Protein AF-0000000085181662 (afdb_homodimer)

Structure (mmCIF, N/CA/C/O backbone):
data_AF-0000000085181662-model_v1
#
loop_
_entity.id
_entity.type
_entity.pdbx_description
1 polymer 'Uncharacterized protein'
#
loop_
_atom_site.group_PDB
_atom_site.id
_atom_site.type_symbol
_atom_site.label_atom_id
_atom_site.label_alt_id
_atom_site.label_comp_id
_atom_site.label_asym_id
_atom_site.label_entity_id
_atom_site.label_seq_id
_atom_site.pdbx_PDB_ins_code
_atom_site.Cartn_x
_atom_site.Cartn_y
_atom_site.Cartn_z
_atom_site.occupancy
_atom_site.B_iso_or_equiv
_atom_site.auth_seq_id
_atom_site.auth_comp_id
_atom_site.auth_asym_id
_atom_site.auth_atom_id
_atom_site.pdbx_PDB_model_num
ATOM 1 N N . MET A 1 1 ? -40.625 24.766 17.812 1 39.06 1 MET A N 1
ATOM 2 C CA . MET A 1 1 ? -39.406 25.312 17.234 1 39.06 1 MET A CA 1
ATOM 3 C C . MET A 1 1 ? -38.281 24.312 17.312 1 39.06 1 MET A C 1
ATOM 5 O O . MET A 1 1 ? -37.844 23.922 18.406 1 39.06 1 MET A O 1
ATOM 9 N N . SER A 1 2 ? -38.219 23.297 16.547 1 46 2 SER A N 1
ATOM 10 C CA . SER A 1 2 ? -37.344 22.141 16.547 1 46 2 SER A CA 1
ATOM 11 C C . SER A 1 2 ? -35.875 22.578 16.516 1 46 2 SER A C 1
ATOM 13 O O . SER A 1 2 ? -35.469 23.422 15.711 1 46 2 SER A O 1
ATOM 15 N N . SER A 1 3 ? -35.281 22.703 17.719 1 50.06 3 SER A N 1
ATOM 16 C CA . SER A 1 3 ? -33.844 23.047 17.844 1 50.06 3 SER A CA 1
ATOM 17 C C . SER A 1 3 ? -33.062 22.469 16.688 1 50.06 3 SER A C 1
ATOM 19 O O . SER A 1 3 ? -33.344 21.391 16.172 1 50.06 3 SER A O 1
ATOM 21 N N . PRO A 1 4 ? -32.469 23.359 15.859 1 52.19 4 PRO A N 1
ATOM 22 C CA . PRO A 1 4 ? -31.625 22.812 14.797 1 52.19 4 PRO A CA 1
ATOM 23 C C . PRO A 1 4 ? -30.844 21.578 15.25 1 52.19 4 PRO A C 1
ATOM 25 O O . PRO A 1 4 ? -30.594 21.406 16.453 1 52.19 4 PRO A O 1
ATOM 28 N N . PRO A 1 5 ? -31.062 20.422 14.633 1 46.78 5 PRO A N 1
ATOM 29 C CA . PRO A 1 5 ? -30.281 19.297 15.164 1 46.78 5 PRO A CA 1
ATOM 30 C C . PRO A 1 5 ? -28.938 19.75 15.758 1 46.78 5 PRO A C 1
ATOM 32 O O . PRO A 1 5 ? -28.375 20.75 15.312 1 46.78 5 PRO A O 1
ATOM 35 N N . SER A 1 6 ? -28.734 19.891 17.047 1 49.66 6 SER A N 1
ATOM 36 C CA . SER A 1 6 ? -27.453 20.109 17.703 1 49.66 6 SER A CA 1
ATOM 37 C C . SER A 1 6 ? -26.297 19.656 16.828 1 49.66 6 SER A C 1
ATOM 39 O O . SER A 1 6 ? -26.453 18.75 15.992 1 49.66 6 SER A O 1
ATOM 41 N N . PRO A 1 7 ? -25.391 20.484 16.391 1 45.75 7 PRO A N 1
ATOM 42 C CA . PRO A 1 7 ? -24.281 19.938 15.609 1 45.75 7 PRO A CA 1
ATOM 43 C C . PRO A 1 7 ? -24 18.469 15.938 1 45.75 7 PRO A C 1
ATOM 45 O O . PRO A 1 7 ? -23.719 18.141 17.094 1 45.75 7 PRO A O 1
ATOM 48 N N . GLU A 1 8 ? -24.891 17.531 15.75 1 48.25 8 GLU A N 1
ATOM 49 C CA . GLU A 1 8 ? -24.703 16.109 15.938 1 48.25 8 GLU A CA 1
ATOM 50 C C . GLU A 1 8 ? -23.219 15.758 16.109 1 48.25 8 GLU A C 1
ATOM 52 O O . GLU A 1 8 ? -22.375 16.25 15.359 1 48.25 8 GLU A O 1
ATOM 57 N N . MET A 1 9 ? -22.641 15.727 17.328 1 51.69 9 MET A N 1
ATOM 58 C CA . MET A 1 9 ? -21.281 15.445 17.766 1 51.69 9 MET A CA 1
ATOM 59 C C . MET A 1 9 ? -20.531 14.641 16.703 1 51.69 9 MET A C 1
ATOM 61 O O . MET A 1 9 ? -20.703 13.422 16.609 1 51.69 9 MET A O 1
ATOM 65 N N . GLN A 1 10 ? -20.516 14.953 15.523 1 59.62 10 GLN A N 1
ATOM 66 C CA . GLN A 1 10 ? -19.812 14.289 14.422 1 59.62 10 GLN A CA 1
ATOM 67 C C . GLN A 1 10 ? -18.469 13.727 14.883 1 59.62 10 GLN A C 1
ATOM 69 O O . GLN A 1 10 ? -17.625 14.469 15.398 1 59.62 10 GLN A O 1
ATOM 74 N N . GLU A 1 11 ? -18.547 12.438 15.297 1 76.88 11 GLU A N 1
ATOM 75 C CA . GLU A 1 11 ? -17.312 11.781 15.703 1 76.88 11 GLU A CA 1
ATOM 76 C C . GLU A 1 11 ? -16.172 12.125 14.758 1 76.88 11 GLU A C 1
ATOM 78 O O . GLU A 1 11 ? -16.375 12.312 13.555 1 76.88 11 GLU A O 1
ATOM 83 N N . SER A 1 12 ? -15.242 12.773 15.32 1 81.81 12 SER A N 1
ATOM 84 C CA . SER A 1 12 ? -14.055 13.156 14.57 1 81.81 12 SER A CA 1
ATOM 85 C C . SER A 1 12 ? -12.867 12.258 14.914 1 81.81 12 SER A C 1
ATOM 87 O O . SER A 1 12 ? -12.867 11.602 15.961 1 81.81 12 SER A O 1
ATOM 89 N N . VAL A 1 13 ? -12.07 12.023 13.945 1 80 13 VAL A N 1
ATOM 90 C CA . VAL A 1 13 ? -10.828 11.273 14.141 1 80 13 VAL A CA 1
ATOM 91 C C . VAL A 1 13 ? -9.633 12.18 13.883 1 80 13 VAL A C 1
ATOM 93 O O . VAL A 1 13 ? -9.672 13.039 12.992 1 80 13 VAL A O 1
ATOM 96 N N . ARG A 1 14 ? -8.664 12.031 14.727 1 79.81 14 ARG A N 1
ATOM 97 C CA . ARG A 1 14 ? -7.438 12.789 14.5 1 79.81 14 ARG A CA 1
ATOM 98 C C . ARG A 1 14 ? -6.676 12.25 13.297 1 79.81 14 ARG A C 1
ATOM 100 O O . ARG A 1 14 ? -6.578 11.039 13.109 1 79.81 14 ARG A O 1
ATOM 107 N N . ILE A 1 15 ? -6.145 13.047 12.484 1 77.44 15 ILE A N 1
ATOM 108 C CA . ILE A 1 15 ? -5.418 12.672 11.273 1 77.44 15 ILE A CA 1
ATOM 109 C C . ILE A 1 15 ? -4.211 11.812 11.648 1 77.44 15 ILE A C 1
ATOM 111 O O . ILE A 1 15 ? -3.848 10.891 10.922 1 77.44 15 ILE A O 1
ATOM 115 N N . ILE A 1 16 ? -3.629 12.102 12.734 1 77.38 16 ILE A N 1
ATOM 116 C CA . ILE A 1 16 ? -2.451 11.352 13.156 1 77.38 16 ILE A CA 1
ATOM 117 C C . ILE A 1 16 ? -2.842 9.914 13.484 1 77.38 16 ILE A C 1
ATOM 119 O O . ILE A 1 16 ? -2.072 8.984 13.227 1 77.38 16 ILE A O 1
ATOM 123 N N . ASP A 1 17 ? -3.979 9.727 14.023 1 79.75 17 ASP A N 1
ATOM 124 C CA . ASP A 1 17 ? -4.469 8.375 14.281 1 79.75 17 ASP A CA 1
ATOM 125 C C . ASP A 1 17 ? -4.707 7.613 12.977 1 79.75 17 ASP A C 1
ATOM 127 O O . ASP A 1 17 ? -4.414 6.422 12.883 1 79.75 17 ASP A O 1
ATOM 131 N N . LEU A 1 18 ? -5.211 8.266 12.062 1 80.12 18 LEU A N 1
ATOM 132 C CA . LEU A 1 18 ? -5.434 7.664 10.758 1 80.12 18 LEU A CA 1
ATOM 133 C C . LEU A 1 18 ? -4.109 7.281 10.102 1 80.12 18 LEU A C 1
ATOM 135 O O . LEU A 1 18 ? -4.004 6.223 9.484 1 80.12 18 LEU A O 1
ATOM 139 N N . ALA A 1 19 ? -3.178 8.156 10.266 1 82.25 19 ALA A N 1
ATOM 140 C CA . ALA A 1 19 ? -1.86 7.895 9.695 1 82.25 19 ALA A CA 1
ATOM 141 C C . ALA A 1 19 ? -1.247 6.633 10.297 1 82.25 19 ALA A C 1
ATOM 143 O O . ALA A 1 19 ? -0.6 5.852 9.594 1 82.25 19 ALA A O 1
ATOM 144 N N . VAL A 1 20 ? -1.46 6.426 11.562 1 82.56 20 VAL A N 1
ATOM 145 C CA . VAL A 1 20 ? -0.968 5.234 12.242 1 82.56 20 VAL A CA 1
ATOM 146 C C . VAL A 1 20 ? -1.646 3.99 11.672 1 82.56 20 VAL A C 1
ATOM 148 O O . VAL A 1 20 ? -0.981 2.994 11.375 1 82.56 20 VAL A O 1
ATOM 151 N N . HIS A 1 21 ? -2.861 4.074 11.453 1 81.88 21 HIS A N 1
ATOM 152 C CA . HIS A 1 21 ? -3.607 2.957 10.883 1 81.88 21 HIS A CA 1
ATOM 153 C C . HIS A 1 21 ? -3.164 2.672 9.453 1 81.88 21 HIS A C 1
ATOM 155 O O . HIS A 1 21 ? -3.066 1.511 9.047 1 81.88 21 HIS A O 1
ATOM 161 N N . LEU A 1 22 ? -2.959 3.705 8.758 1 85.75 22 LEU A N 1
ATOM 162 C CA . LEU A 1 22 ? -2.494 3.527 7.383 1 85.75 22 LEU A CA 1
ATOM 163 C C . LEU A 1 22 ? -1.154 2.799 7.355 1 85.75 22 LEU A C 1
ATOM 165 O O . LEU A 1 22 ? -0.959 1.882 6.555 1 85.75 22 LEU A O 1
ATOM 169 N N . ALA A 1 23 ? -0.302 3.189 8.219 1 88.25 23 ALA A N 1
ATOM 170 C CA . ALA A 1 23 ? 1.002 2.533 8.289 1 88.25 23 ALA A CA 1
ATOM 171 C C . ALA A 1 23 ? 0.855 1.061 8.656 1 88.25 23 ALA A C 1
ATOM 173 O O . ALA A 1 23 ? 1.54 0.203 8.102 1 88.25 23 ALA A O 1
ATOM 174 N N . GLU A 1 24 ? -0.006 0.776 9.555 1 89.12 24 GLU A N 1
ATOM 175 C CA . GLU A 1 24 ? -0.254 -0.603 9.961 1 89.12 24 GLU A CA 1
ATOM 176 C C . GLU A 1 24 ? -0.817 -1.429 8.812 1 89.12 24 GLU A C 1
ATOM 178 O O . GLU A 1 24 ? -0.425 -2.582 8.617 1 89.12 24 GLU A O 1
ATOM 183 N N . GLU A 1 25 ? -1.744 -0.839 8.102 1 91.56 25 GLU A N 1
ATOM 184 C CA . GLU A 1 25 ? -2.316 -1.547 6.957 1 91.5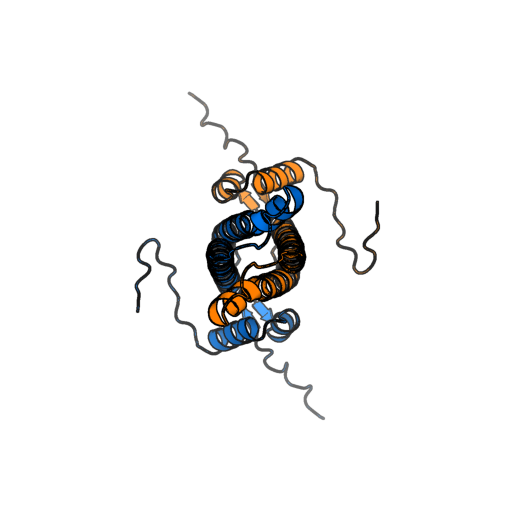6 25 GLU A CA 1
ATOM 185 C C . GLU A 1 25 ? -1.263 -1.811 5.887 1 91.56 25 GLU A C 1
ATOM 187 O O . GLU A 1 25 ? -1.204 -2.904 5.32 1 91.56 25 GLU A O 1
ATOM 192 N N . LEU A 1 26 ? -0.454 -0.868 5.645 1 93.75 26 LEU A N 1
ATOM 193 C CA . LEU A 1 26 ? 0.627 -1.046 4.68 1 93.75 26 LEU A CA 1
ATOM 194 C C . LEU A 1 26 ? 1.54 -2.195 5.094 1 93.75 26 LEU A C 1
ATOM 196 O O . LEU A 1 26 ? 1.886 -3.047 4.27 1 93.75 26 LEU A O 1
ATOM 200 N N . SER A 1 27 ? 1.895 -2.248 6.336 1 94.38 27 SER A N 1
ATOM 201 C CA . SER A 1 27 ? 2.74 -3.314 6.859 1 94.38 27 SER A CA 1
ATOM 202 C C . SER A 1 27 ? 2.057 -4.672 6.742 1 94.38 27 SER A C 1
ATOM 204 O O . SER A 1 27 ? 2.695 -5.668 6.395 1 94.38 27 SER A O 1
ATOM 206 N N . HIS A 1 28 ? 0.818 -4.688 7.055 1 93.94 28 HIS A N 1
ATOM 207 C CA . HIS A 1 28 ? 0.042 -5.914 6.934 1 93.94 28 HIS A CA 1
ATOM 208 C C . HIS A 1 28 ? 0.024 -6.414 5.492 1 93.94 28 HIS A C 1
ATOM 210 O O . HIS A 1 28 ? 0.237 -7.602 5.238 1 93.94 28 HIS A O 1
ATOM 216 N N . LEU A 1 29 ? -0.227 -5.535 4.555 1 96.25 29 LEU A N 1
ATOM 217 C CA . LEU A 1 29 ? -0.259 -5.906 3.145 1 96.25 29 LEU A CA 1
ATOM 218 C C . LEU A 1 29 ? 1.104 -6.41 2.684 1 96.25 29 LEU A C 1
ATOM 220 O O . LEU A 1 29 ? 1.188 -7.324 1.859 1 96.25 29 LEU A O 1
ATOM 224 N N . ALA A 1 30 ? 2.172 -5.812 3.189 1 96.69 30 ALA A N 1
ATOM 225 C CA . ALA A 1 30 ? 3.512 -6.301 2.875 1 96.69 30 ALA A CA 1
ATOM 226 C C . ALA A 1 30 ? 3.691 -7.746 3.332 1 96.69 30 ALA A C 1
ATOM 228 O O . ALA A 1 30 ? 4.25 -8.57 2.602 1 96.69 30 ALA A O 1
ATOM 229 N N . LEU A 1 31 ? 3.213 -8.07 4.535 1 96.62 31 LEU A N 1
ATOM 230 C CA . LEU A 1 31 ? 3.293 -9.43 5.051 1 96.62 31 LEU A CA 1
ATOM 231 C C . LEU A 1 31 ? 2.48 -10.391 4.184 1 96.62 31 LEU A C 1
ATOM 233 O O . LEU A 1 31 ? 2.922 -11.508 3.9 1 96.62 31 LEU A O 1
ATOM 237 N N . LEU A 1 32 ? 1.322 -9.914 3.754 1 96.69 32 LEU A N 1
ATOM 238 C CA . LEU A 1 32 ? 0.498 -10.734 2.875 1 96.69 32 LEU A CA 1
ATOM 239 C C . LEU A 1 32 ? 1.222 -11.023 1.562 1 96.69 32 LEU A C 1
ATOM 241 O O . LEU A 1 32 ? 1.1 -12.117 1.009 1 96.69 32 LEU A O 1
ATOM 245 N N . SER A 1 33 ? 1.878 -10.031 1.046 1 98.12 33 SER A N 1
ATOM 246 C CA . SER A 1 33 ? 2.635 -10.234 -0.185 1 98.12 33 SER A CA 1
ATOM 247 C C . SER A 1 33 ? 3.67 -11.344 -0.02 1 98.12 33 SER A C 1
ATOM 249 O O . SER A 1 33 ? 3.893 -12.133 -0.939 1 98.12 33 SER A O 1
ATOM 251 N N . GLN A 1 34 ? 4.312 -11.406 1.159 1 97.5 34 GLN A N 1
ATOM 252 C CA . GLN A 1 34 ? 5.262 -12.477 1.439 1 97.5 34 GLN A CA 1
ATOM 253 C C . GLN A 1 34 ? 4.566 -13.836 1.47 1 97.5 34 GLN A C 1
ATOM 255 O O . GLN A 1 34 ? 5.105 -14.828 0.968 1 97.5 34 GLN A O 1
ATOM 260 N N . THR A 1 35 ? 3.404 -13.867 2.033 1 97.38 35 THR A N 1
ATOM 261 C CA . THR A 1 35 ? 2.609 -15.086 2.082 1 97.38 35 THR A CA 1
ATOM 262 C C . THR A 1 35 ? 2.303 -15.594 0.675 1 97.38 35 THR A C 1
ATOM 264 O O . THR A 1 35 ? 2.422 -16.781 0.397 1 97.38 35 THR A O 1
ATOM 267 N N . VAL A 1 36 ? 1.958 -14.695 -0.226 1 97.75 36 VAL A N 1
ATOM 268 C CA . VAL A 1 36 ? 1.653 -15.055 -1.607 1 97.75 36 VAL A CA 1
ATOM 269 C C . VAL A 1 36 ? 2.91 -15.586 -2.295 1 97.75 36 VAL A C 1
ATOM 271 O O . VAL A 1 36 ? 2.861 -16.594 -3.006 1 97.75 36 VAL A O 1
ATOM 274 N N . GLN A 1 37 ? 3.994 -14.875 -2.076 1 96.62 37 GLN A N 1
ATOM 275 C CA . GLN A 1 37 ? 5.258 -15.289 -2.676 1 96.62 37 GLN A CA 1
ATOM 276 C C . GLN A 1 37 ? 5.637 -16.703 -2.238 1 96.62 37 GLN A C 1
ATOM 278 O O . GLN A 1 37 ? 6.059 -17.516 -3.061 1 96.62 37 GLN A O 1
ATOM 283 N N . GLU A 1 38 ? 5.5 -17.031 -1.006 1 96.75 38 GLU A N 1
ATOM 284 C CA . GLU A 1 38 ? 5.801 -18.359 -0.481 1 96.75 38 GLU A CA 1
ATOM 285 C C . GLU A 1 38 ? 4.879 -19.422 -1.088 1 96.75 38 GLU A C 1
ATOM 287 O O . GLU A 1 38 ? 5.328 -20.5 -1.472 1 96.75 38 GLU A O 1
ATOM 292 N N . ALA A 1 39 ? 3.637 -19.094 -1.158 1 96.19 39 ALA A N 1
ATOM 293 C CA . ALA A 1 39 ? 2.67 -20.016 -1.745 1 96.19 39 ALA A CA 1
ATOM 294 C C . ALA A 1 39 ? 3.002 -20.312 -3.207 1 96.19 39 ALA A C 1
ATOM 296 O O . ALA A 1 39 ? 2.914 -21.453 -3.658 1 96.19 39 ALA A O 1
ATOM 297 N N . LEU A 1 40 ? 3.35 -19.297 -3.891 1 94.06 40 LEU A N 1
ATOM 298 C CA . LEU A 1 40 ? 3.729 -19.453 -5.293 1 94.06 40 LEU A CA 1
ATOM 299 C C . LEU A 1 40 ? 4.945 -20.359 -5.434 1 94.06 40 LEU A C 1
ATOM 301 O O . LEU A 1 40 ? 5.012 -21.188 -6.352 1 94.06 40 LEU A O 1
ATOM 305 N N . SER A 1 41 ? 5.883 -20.141 -4.562 1 92.19 41 SER A N 1
ATOM 306 C CA . SER A 1 41 ? 7.098 -20.938 -4.605 1 92.19 41 SER A CA 1
ATOM 307 C C . SER A 1 41 ? 6.797 -22.422 -4.344 1 92.19 41 SER A C 1
ATOM 309 O O . SER A 1 41 ? 7.539 -23.297 -4.785 1 92.19 41 SER A O 1
ATOM 311 N N . ASP A 1 42 ? 5.699 -22.766 -3.668 1 90.81 42 ASP A N 1
ATOM 312 C CA . ASP A 1 42 ? 5.297 -24.125 -3.32 1 90.81 42 ASP A CA 1
ATOM 313 C C . ASP A 1 42 ? 4.512 -24.766 -4.461 1 90.81 42 ASP A C 1
ATOM 315 O O . ASP A 1 42 ? 4.27 -25.984 -4.445 1 90.81 42 ASP A O 1
ATOM 319 N N . CYS A 1 43 ? 4.117 -24 -5.367 1 89.69 43 CYS A N 1
ATOM 320 C CA . CYS A 1 43 ? 3.311 -24.516 -6.465 1 89.69 43 CYS A CA 1
ATOM 321 C C . CYS A 1 43 ? 4.184 -25.234 -7.496 1 89.69 43 CYS A C 1
ATOM 323 O O . CYS A 1 43 ? 5.312 -24.812 -7.754 1 89.69 43 CYS A O 1
ATOM 325 N N . VAL A 1 44 ? 3.648 -26.344 -7.941 1 88.69 44 VAL A N 1
ATOM 326 C CA . VAL A 1 44 ? 4.301 -27.094 -9.008 1 88.69 44 VAL A CA 1
ATOM 327 C C . VAL A 1 44 ? 3.529 -26.922 -10.312 1 88.69 44 VAL A C 1
ATOM 329 O O . VAL A 1 44 ? 2.361 -27.297 -10.406 1 88.69 44 VAL A O 1
ATOM 332 N N . PHE A 1 45 ? 4.207 -26.406 -11.258 1 88.69 45 PHE A N 1
ATOM 333 C CA . PHE A 1 45 ? 3.568 -26.125 -12.539 1 88.69 45 PHE A CA 1
ATOM 334 C C . PHE A 1 45 ? 3.666 -27.312 -13.477 1 88.69 45 PHE A C 1
ATOM 336 O O . PHE A 1 45 ? 4.66 -28.047 -13.469 1 88.69 45 PHE A O 1
ATOM 343 N N . ALA A 1 46 ? 2.576 -27.594 -14.203 1 90.88 46 ALA A N 1
ATOM 344 C CA . ALA A 1 46 ? 2.566 -28.672 -15.188 1 90.88 46 ALA A CA 1
ATOM 345 C C . ALA A 1 46 ? 3.592 -28.422 -16.281 1 90.88 46 ALA A C 1
ATOM 347 O O . ALA A 1 46 ? 4.25 -29.344 -16.766 1 90.88 46 ALA A O 1
ATOM 348 N N . GLU A 1 47 ? 3.65 -27.141 -16.719 1 88.75 47 GLU A N 1
ATOM 349 C CA . GLU A 1 47 ? 4.668 -26.625 -17.625 1 88.75 47 GLU A CA 1
ATOM 350 C C . GLU A 1 47 ? 5.266 -25.328 -17.094 1 88.75 47 GLU A C 1
ATOM 352 O O . GLU A 1 47 ? 4.547 -24.469 -16.562 1 88.75 47 GLU A O 1
ATOM 357 N N . PRO A 1 48 ? 6.539 -25.312 -17.188 1 85.81 48 PRO A N 1
ATOM 358 C CA . PRO A 1 48 ? 7.133 -24.062 -16.719 1 85.81 48 PRO A CA 1
ATOM 359 C C . PRO A 1 48 ? 6.512 -22.828 -17.375 1 85.81 48 PRO A C 1
ATOM 361 O O . PRO A 1 48 ? 6.289 -22.812 -18.594 1 85.81 48 PRO A O 1
ATOM 364 N N . PRO A 1 49 ? 6.117 -21.938 -16.5 1 87.56 49 PRO A N 1
ATOM 365 C CA . PRO A 1 49 ? 5.613 -20.719 -17.125 1 87.56 49 PRO A CA 1
ATOM 366 C C . PRO A 1 49 ? 6.633 -20.062 -18.062 1 87.56 49 PRO A C 1
ATOM 368 O O . PRO A 1 49 ? 7.84 -20.203 -17.859 1 87.56 49 PRO A O 1
ATOM 371 N N . ASP A 1 50 ? 6.109 -19.438 -19.078 1 91.81 50 ASP A N 1
ATOM 372 C CA . ASP A 1 50 ? 7.027 -18.734 -19.984 1 91.81 50 ASP A CA 1
ATOM 373 C C . ASP A 1 50 ? 7.617 -17.5 -19.312 1 91.81 50 ASP A C 1
ATOM 375 O O . ASP A 1 50 ? 7.219 -17.141 -18.203 1 91.81 50 ASP A O 1
ATOM 379 N N . GLU A 1 51 ? 8.523 -16.906 -19.938 1 92.5 51 GLU A N 1
ATOM 380 C CA . GLU A 1 51 ? 9.289 -15.812 -19.359 1 92.5 51 GLU A CA 1
ATOM 381 C C . GLU A 1 51 ? 8.391 -14.633 -19 1 92.5 51 GLU A C 1
ATOM 383 O O . GLU A 1 51 ? 8.547 -14.016 -17.938 1 92.5 51 GLU A O 1
ATOM 388 N N . ALA A 1 52 ? 7.418 -14.391 -19.859 1 94.19 52 ALA A N 1
ATOM 389 C CA . ALA A 1 52 ? 6.516 -13.266 -19.625 1 94.19 52 ALA A CA 1
ATOM 390 C C . ALA A 1 52 ? 5.637 -13.5 -18.406 1 94.19 52 ALA A C 1
ATOM 392 O O . ALA A 1 52 ? 5.445 -12.594 -17.594 1 94.19 52 ALA A O 1
ATOM 393 N N . THR A 1 53 ? 5.141 -14.695 -18.297 1 94.19 53 THR A N 1
ATOM 394 C CA . THR A 1 53 ? 4.316 -15.047 -17.156 1 94.19 53 THR A CA 1
ATOM 395 C C . THR A 1 53 ? 5.133 -15 -15.867 1 94.19 53 THR A C 1
ATOM 397 O O . THR A 1 53 ? 4.672 -14.484 -14.852 1 94.19 53 THR A O 1
ATOM 400 N N . LEU A 1 54 ? 6.32 -15.516 -15.922 1 92.94 54 LEU A N 1
ATOM 401 C CA . LEU A 1 54 ? 7.203 -15.508 -14.758 1 92.94 54 LEU A CA 1
ATOM 402 C C . LEU A 1 54 ? 7.492 -14.078 -14.305 1 92.94 54 LEU A C 1
ATOM 404 O O . LEU A 1 54 ? 7.484 -13.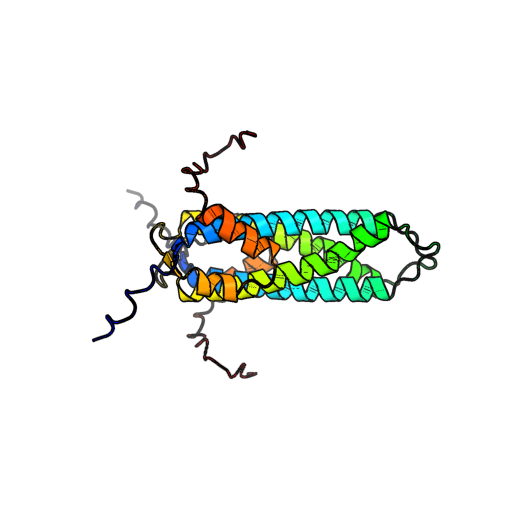789 -13.109 1 92.94 54 LEU A O 1
ATOM 408 N N . ALA A 1 55 ? 7.719 -13.227 -15.219 1 94.44 55 ALA A N 1
ATOM 409 C CA . ALA A 1 55 ? 7.977 -11.828 -14.906 1 94.44 55 ALA A CA 1
ATOM 410 C C . ALA A 1 55 ? 6.773 -11.188 -14.219 1 94.44 55 ALA A C 1
ATOM 412 O O . ALA A 1 55 ? 6.926 -10.414 -13.273 1 94.44 55 ALA A O 1
ATOM 413 N N . ARG A 1 56 ? 5.578 -11.484 -14.68 1 96.19 56 ARG A N 1
ATOM 414 C CA . ARG A 1 56 ? 4.355 -10.961 -14.078 1 96.19 56 ARG A CA 1
ATOM 415 C C . ARG A 1 56 ? 4.164 -11.5 -12.664 1 96.19 56 ARG A C 1
ATOM 417 O O . ARG A 1 56 ? 3.777 -10.766 -11.758 1 96.19 56 ARG A O 1
ATOM 424 N N . LEU A 1 57 ? 4.574 -12.75 -12.484 1 95.25 57 LEU A N 1
ATOM 425 C CA . LEU A 1 57 ? 4.465 -13.352 -11.156 1 95.25 57 LEU A CA 1
ATOM 426 C C . LEU A 1 57 ? 5.457 -12.711 -10.188 1 95.25 57 LEU A C 1
ATOM 428 O O . LEU A 1 57 ? 5.148 -12.516 -9.008 1 95.25 57 LEU A O 1
ATOM 432 N N . GLN A 1 58 ? 6.566 -12.258 -10.711 1 93.94 58 GLN A N 1
ATOM 433 C CA . GLN A 1 58 ? 7.613 -11.664 -9.883 1 93.94 58 GLN A CA 1
ATOM 434 C C . GLN A 1 58 ? 7.219 -10.266 -9.414 1 93.94 58 GLN A C 1
ATOM 436 O O . GLN A 1 58 ? 7.828 -9.719 -8.5 1 93.94 58 GLN A O 1
ATOM 441 N N . SER A 1 59 ? 6.176 -9.789 -10.016 1 96.12 59 SER A N 1
ATOM 442 C CA . SER A 1 59 ? 5.699 -8.477 -9.586 1 96.12 59 SER A CA 1
ATOM 443 C C . SER A 1 59 ? 5.246 -8.5 -8.133 1 96.12 59 SER A C 1
ATOM 445 O O . SER A 1 59 ? 5.191 -7.461 -7.473 1 96.12 59 SER A O 1
ATOM 447 N N . ILE A 1 60 ? 4.988 -9.672 -7.609 1 97.25 60 ILE A N 1
ATOM 448 C CA . ILE A 1 60 ? 4.594 -9.789 -6.207 1 97.25 60 ILE A CA 1
ATOM 449 C C . ILE A 1 60 ? 5.734 -9.312 -5.309 1 97.25 60 ILE A C 1
ATOM 451 O O . ILE A 1 60 ? 5.496 -8.664 -4.289 1 97.25 60 ILE A O 1
ATOM 455 N N . ASP A 1 61 ? 6.961 -9.586 -5.68 1 95.12 61 ASP A N 1
ATOM 456 C CA . ASP A 1 61 ? 8.117 -9.117 -4.926 1 95.12 61 ASP A CA 1
ATOM 457 C C . ASP A 1 61 ? 8.211 -7.594 -4.953 1 95.12 61 ASP A C 1
ATOM 459 O O . ASP A 1 61 ? 8.5 -6.969 -3.93 1 95.12 61 ASP A O 1
ATOM 463 N N . ARG A 1 62 ? 7.871 -7 -6.086 1 93.81 62 ARG A N 1
ATOM 464 C CA . ARG A 1 62 ? 7.879 -5.547 -6.23 1 93.81 62 ARG A CA 1
ATOM 465 C C . ARG A 1 62 ? 6.797 -4.906 -5.363 1 93.81 62 ARG A C 1
ATOM 467 O O . ARG A 1 62 ? 7.023 -3.854 -4.762 1 93.81 62 ARG A O 1
ATOM 474 N N . ILE A 1 63 ? 5.695 -5.582 -5.344 1 96.69 63 ILE A N 1
ATOM 475 C CA . ILE A 1 63 ? 4.602 -5.109 -4.5 1 96.69 63 ILE A CA 1
ATOM 476 C C . ILE A 1 63 ? 5.047 -5.086 -3.041 1 96.69 63 ILE A C 1
ATOM 478 O O . I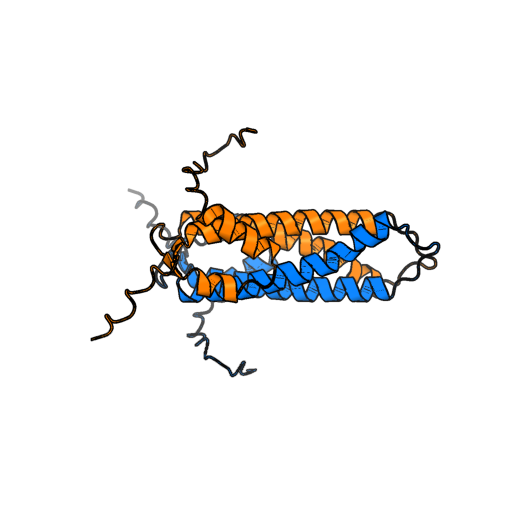LE A 1 63 ? 4.887 -4.078 -2.352 1 96.69 63 ILE A O 1
ATOM 482 N N . GLY A 1 64 ? 5.68 -6.195 -2.557 1 96.44 64 GLY A N 1
ATOM 483 C CA . GLY A 1 64 ? 6.164 -6.258 -1.187 1 96.44 64 GLY A CA 1
ATOM 484 C C . GLY A 1 64 ? 7.18 -5.176 -0.861 1 96.44 64 GLY A C 1
ATOM 485 O O . GLY A 1 64 ? 7.086 -4.527 0.182 1 96.44 64 GLY A O 1
ATOM 486 N N . GLN A 1 65 ? 8.062 -4.934 -1.72 1 92.38 65 GLN A N 1
ATOM 487 C CA . GLN A 1 65 ? 9.094 -3.916 -1.535 1 92.38 65 GLN A CA 1
ATOM 488 C C . GLN A 1 65 ? 8.484 -2.516 -1.531 1 92.38 65 GLN A C 1
ATOM 490 O O . GLN A 1 65 ? 8.859 -1.674 -0.712 1 92.38 65 GLN A O 1
ATOM 495 N N . GLY A 1 66 ? 7.555 -2.283 -2.494 1 93.06 66 GLY A N 1
ATOM 496 C CA . GLY A 1 66 ? 6.867 -1.001 -2.51 1 93.06 66 GLY A CA 1
ATOM 497 C C . GLY A 1 66 ? 6.086 -0.727 -1.24 1 93.06 66 GLY A C 1
ATOM 498 O O . GLY A 1 66 ? 6.137 0.38 -0.701 1 93.06 66 GLY A O 1
ATOM 499 N N . LEU A 1 67 ? 5.414 -1.698 -0.753 1 94.88 67 LEU A N 1
ATOM 500 C CA . LEU A 1 67 ? 4.637 -1.578 0.474 1 94.88 67 LEU A CA 1
ATOM 501 C C . LEU A 1 67 ? 5.543 -1.293 1.668 1 94.88 67 LEU A C 1
ATOM 503 O O . LEU A 1 67 ? 5.215 -0.458 2.516 1 94.88 67 LEU A O 1
ATOM 507 N N . ALA A 1 68 ? 6.66 -1.926 1.755 1 92.69 68 ALA A N 1
ATOM 508 C CA . ALA A 1 68 ? 7.617 -1.684 2.834 1 92.69 68 ALA A CA 1
ATOM 509 C C . ALA A 1 68 ? 8.133 -0.249 2.793 1 92.69 68 ALA A C 1
ATOM 511 O O . ALA A 1 68 ? 8.234 0.411 3.83 1 92.69 68 ALA A O 1
ATOM 512 N N . ASP A 1 69 ? 8.406 0.217 1.641 1 89.62 69 ASP A N 1
ATOM 513 C CA . ASP A 1 69 ? 8.883 1.587 1.473 1 89.62 69 ASP A CA 1
ATOM 514 C C . ASP A 1 69 ? 7.816 2.596 1.899 1 89.62 69 ASP A C 1
ATOM 516 O O . ASP A 1 69 ? 8.117 3.578 2.578 1 89.62 69 ASP A O 1
ATOM 520 N N . LEU A 1 70 ? 6.629 2.332 1.512 1 90.62 70 LEU A N 1
ATOM 521 C CA . LEU A 1 70 ? 5.531 3.23 1.863 1 90.62 70 LEU A CA 1
ATOM 522 C C . LEU A 1 70 ? 5.305 3.242 3.371 1 90.62 70 LEU A C 1
ATOM 524 O O . LEU A 1 70 ? 4.98 4.285 3.945 1 90.62 70 LEU A O 1
ATOM 528 N N . THR A 1 71 ? 5.465 2.098 3.945 1 90.69 71 THR A N 1
ATOM 529 C CA . THR A 1 71 ? 5.352 2.016 5.398 1 90.69 71 THR A CA 1
ATOM 530 C C . THR A 1 71 ? 6.379 2.922 6.07 1 90.69 71 THR A C 1
ATOM 532 O O . THR A 1 71 ? 6.039 3.678 6.984 1 90.69 71 THR A O 1
ATOM 535 N N . ARG A 1 72 ? 7.547 2.869 5.613 1 87.31 72 ARG A N 1
ATOM 536 C CA . ARG A 1 72 ? 8.609 3.699 6.168 1 87.31 72 ARG A CA 1
ATOM 537 C C . ARG A 1 72 ? 8.312 5.18 5.965 1 87.31 72 ARG A C 1
ATOM 539 O O . ARG A 1 72 ? 8.5 5.988 6.875 1 87.31 72 ARG A O 1
ATOM 546 N N . LEU A 1 73 ? 7.844 5.531 4.801 1 84.25 73 LEU A N 1
ATOM 547 C CA . LEU A 1 73 ? 7.531 6.922 4.488 1 84.25 73 LEU A CA 1
ATOM 548 C C . LEU A 1 73 ? 6.387 7.43 5.363 1 84.25 73 LEU A C 1
ATOM 550 O O . LEU A 1 73 ? 6.387 8.586 5.781 1 84.25 73 LEU A O 1
ATOM 554 N N . MET A 1 74 ? 5.438 6.574 5.543 1 84.44 74 MET A N 1
ATOM 555 C CA . MET A 1 74 ? 4.324 6.957 6.406 1 84.44 74 MET A CA 1
ATOM 556 C C . MET A 1 74 ? 4.812 7.281 7.812 1 84.44 74 MET A C 1
ATOM 558 O O . MET A 1 74 ? 4.277 8.18 8.469 1 84.44 74 MET A O 1
ATOM 562 N N . GLY A 1 75 ? 5.738 6.566 8.234 1 81 75 GLY A N 1
ATOM 563 C CA . GLY A 1 75 ? 6.352 6.883 9.508 1 81 75 GLY A CA 1
ATOM 564 C C . GLY A 1 75 ? 6.914 8.289 9.57 1 81 75 GLY A C 1
ATOM 565 O O . GLY A 1 75 ? 6.73 9 10.562 1 81 75 GLY A O 1
ATOM 566 N N . LEU A 1 76 ? 7.547 8.656 8.523 1 75.62 76 LEU A N 1
ATOM 567 C CA . LEU A 1 76 ? 8.086 10.008 8.422 1 75.62 76 LEU A CA 1
ATOM 568 C C . LEU A 1 76 ? 6.961 11.039 8.422 1 75.62 76 LEU A C 1
ATOM 570 O O . LEU A 1 76 ? 7.055 12.07 9.094 1 75.62 76 LEU A O 1
ATOM 574 N N . PHE A 1 77 ? 5.879 10.742 7.742 1 74.88 77 PHE A N 1
ATOM 575 C CA . PHE A 1 77 ? 4.715 11.617 7.684 1 74.88 77 PHE A CA 1
ATOM 576 C C . PHE A 1 77 ? 4.129 11.828 9.078 1 74.88 77 PHE A C 1
ATOM 578 O O . PHE A 1 77 ? 3.768 12.953 9.438 1 74.88 77 PHE A O 1
ATOM 585 N N . GLN A 1 78 ? 4.02 10.836 9.68 1 74.94 78 GLN A N 1
ATOM 586 C CA . GLN A 1 78 ? 3.402 10.891 11 1 74.94 78 GLN A CA 1
ATOM 587 C C . GLN A 1 78 ? 4.148 11.852 11.922 1 74.94 78 GLN A C 1
ATOM 589 O O . GLN A 1 78 ? 3.537 12.547 12.734 1 74.94 78 GLN A O 1
ATOM 594 N N . SER A 1 79 ? 5.395 11.875 11.781 1 74.88 79 SER A N 1
ATOM 595 C CA . SER A 1 79 ? 6.215 12.695 12.664 1 74.88 79 SER A CA 1
ATOM 596 C C . SER A 1 79 ? 6.062 14.18 12.336 1 74.88 79 SER A C 1
ATOM 598 O O . SER A 1 79 ? 6.414 15.039 13.148 1 74.88 79 SER A O 1
ATOM 600 N N . ARG A 1 80 ? 5.402 14.484 11.25 1 69.5 80 ARG A N 1
ATOM 601 C CA . ARG A 1 80 ? 5.328 15.867 10.797 1 69.5 80 ARG A CA 1
ATOM 602 C C . ARG A 1 80 ? 3.883 16.359 10.758 1 69.5 80 ARG A C 1
ATOM 604 O O . ARG A 1 80 ? 3.621 17.531 10.469 1 69.5 80 ARG A O 1
ATOM 611 N N . LEU A 1 81 ? 2.961 15.5 10.859 1 69.94 81 LEU A N 1
ATOM 612 C CA . LEU A 1 81 ? 1.549 15.867 10.82 1 69.94 81 LEU A CA 1
ATOM 613 C C . LEU A 1 81 ? 1.158 16.688 12.047 1 69.94 81 LEU A C 1
ATOM 615 O O . LEU A 1 81 ? 1.646 16.422 13.148 1 69.94 81 LEU A O 1
ATOM 619 N N . PRO A 1 82 ? 0.44 17.781 11.68 1 64.5 82 PRO A N 1
ATOM 620 C CA . PRO A 1 82 ? -0.097 18.5 12.844 1 64.5 82 PRO A CA 1
ATOM 621 C C . PRO A 1 82 ? -1.009 17.625 13.703 1 64.5 82 PRO A C 1
ATOM 623 O O . PRO A 1 82 ? -1.873 16.922 13.172 1 64.5 82 PRO A O 1
ATOM 626 N N . GLY A 1 83 ? -0.649 17.328 14.938 1 63.84 83 GLY A N 1
ATOM 627 C CA . GLY A 1 83 ? -1.348 16.438 15.859 1 63.84 83 GLY A CA 1
ATOM 628 C C . GLY A 1 83 ? -2.779 16.875 16.125 1 63.84 83 GLY A C 1
ATOM 629 O O . GLY A 1 83 ? -3.611 16.047 16.531 1 63.84 83 GLY A O 1
ATOM 630 N N . GLU A 1 84 ? -3.148 18.078 15.695 1 69.62 84 GLU A N 1
ATOM 631 C CA . GLU A 1 84 ? -4.441 18.547 16.188 1 69.62 84 GLU A CA 1
ATOM 632 C C . GLU A 1 84 ? -5.484 18.547 15.07 1 69.62 84 GLU A C 1
ATOM 634 O O . GLU A 1 84 ? -6.66 18.828 15.32 1 69.62 84 GLU A O 1
ATOM 639 N N . THR A 1 85 ? -5.133 18.125 13.961 1 74.25 85 THR A N 1
ATOM 640 C CA . THR A 1 85 ? -6.086 18.156 12.859 1 74.25 85 THR A CA 1
ATOM 641 C C . THR A 1 85 ? -7.086 17.016 12.961 1 74.25 85 THR A C 1
ATOM 643 O O . THR A 1 85 ? -6.699 15.867 13.188 1 74.25 85 THR A O 1
ATOM 646 N N . MET A 1 86 ? -8.383 17.422 12.906 1 76.75 86 MET A N 1
ATOM 647 C CA . MET A 1 86 ? -9.461 16.453 13.023 1 76.75 86 MET A CA 1
ATOM 648 C C . MET A 1 86 ? -10.172 16.25 11.688 1 76.75 86 MET A C 1
ATOM 650 O O . MET A 1 86 ? -10.273 17.188 10.891 1 76.75 86 MET A O 1
ATOM 654 N N . LEU A 1 87 ? -10.555 15.008 11.445 1 78.81 87 LEU A N 1
ATOM 655 C CA . LEU A 1 87 ? -11.375 14.664 10.289 1 78.81 87 LEU A CA 1
ATOM 656 C C . LEU A 1 87 ? -12.703 14.062 10.727 1 78.81 87 LEU A C 1
ATOM 658 O O . LEU A 1 87 ? -12.758 13.312 11.703 1 78.81 87 LEU A O 1
ATOM 662 N N . PRO A 1 88 ? -13.711 14.508 10.039 1 78.81 88 PRO A N 1
ATOM 663 C CA . PRO A 1 88 ? -14.984 13.852 10.359 1 78.81 88 PRO A CA 1
ATOM 664 C C . PRO A 1 88 ? -14.945 12.344 10.133 1 78.81 88 PRO A C 1
ATOM 666 O O . PRO A 1 88 ? -14.5 11.883 9.078 1 78.81 88 PRO A O 1
ATOM 669 N N . ARG A 1 89 ? -15.359 11.602 11.102 1 81.56 89 ARG A N 1
ATOM 670 C CA . ARG A 1 89 ? -15.328 10.141 11.055 1 81.56 89 ARG A CA 1
ATOM 671 C C . ARG A 1 89 ? -16.109 9.617 9.852 1 81.56 89 ARG A C 1
ATOM 673 O O . ARG A 1 89 ? -15.672 8.664 9.203 1 81.56 89 ARG A O 1
ATOM 680 N N . ASP A 1 90 ? -17.156 10.227 9.586 1 78.81 90 ASP A N 1
ATOM 681 C CA . ASP A 1 90 ? -18 9.766 8.492 1 78.81 90 ASP A CA 1
ATOM 682 C C . ASP A 1 90 ? -17.281 9.914 7.148 1 78.81 90 ASP A C 1
ATOM 684 O O . ASP A 1 90 ? -17.453 9.078 6.258 1 78.81 90 ASP A O 1
ATOM 688 N N . VAL A 1 91 ? -16.578 10.93 7.039 1 76.56 91 VAL A N 1
ATOM 689 C CA . VAL A 1 91 ? -15.828 11.156 5.801 1 76.56 91 VAL A CA 1
ATOM 690 C C . VAL A 1 91 ? -14.758 10.078 5.645 1 76.56 91 VAL A C 1
ATOM 692 O O . VAL A 1 91 ? -14.562 9.547 4.551 1 76.56 91 VAL A O 1
ATOM 695 N N . VAL A 1 92 ? -14.109 9.727 6.723 1 79.62 92 VAL A N 1
ATOM 696 C CA . VAL A 1 92 ? -13.047 8.727 6.711 1 79.62 92 VAL A CA 1
ATOM 697 C C . VAL A 1 92 ? -13.633 7.359 6.363 1 79.62 92 VAL A C 1
ATOM 699 O O . VAL A 1 92 ? -13.109 6.66 5.492 1 79.62 92 VAL A O 1
ATOM 702 N N . LEU A 1 93 ? -14.703 7.023 6.902 1 78.69 93 LEU A N 1
ATOM 703 C CA . LEU A 1 93 ? -15.305 5.711 6.719 1 78.69 93 LEU A CA 1
ATOM 704 C C . LEU A 1 93 ? -15.875 5.566 5.312 1 78.69 93 LEU A C 1
ATOM 706 O O . LEU A 1 93 ? -15.898 4.469 4.754 1 78.69 93 LEU A O 1
ATOM 710 N N . ALA A 1 94 ? -16.234 6.668 4.809 1 77 94 ALA A N 1
ATOM 711 C CA . ALA A 1 94 ? -16.812 6.652 3.467 1 77 94 ALA A CA 1
ATOM 712 C C . ALA A 1 94 ? -15.758 6.305 2.42 1 77 94 ALA A C 1
ATOM 714 O O . ALA A 1 94 ? -16.094 5.82 1.334 1 77 94 ALA A O 1
ATOM 715 N N . HIS A 1 95 ? -14.57 6.527 2.838 1 72.94 95 HIS A N 1
ATOM 716 C CA . HIS A 1 95 ? -13.5 6.293 1.874 1 72.94 95 HIS A CA 1
ATOM 717 C C . HIS A 1 95 ? -12.891 4.91 2.059 1 72.94 95 HIS A C 1
ATOM 719 O O . HIS A 1 95 ? -12.047 4.492 1.264 1 72.94 95 HIS A O 1
ATOM 725 N N . LEU A 1 96 ? -13.312 4.199 3.078 1 74.88 96 LEU A N 1
ATOM 726 C CA . LEU A 1 96 ? -12.766 2.879 3.373 1 74.88 96 LEU A CA 1
ATOM 727 C C . LEU A 1 96 ? -13.711 1.783 2.893 1 74.88 96 LEU A C 1
ATOM 729 O O . LEU A 1 96 ? -14.906 1.802 3.209 1 74.88 96 LEU A O 1
ATOM 733 N N . HIS A 1 97 ? -13.266 0.99 2.027 1 71.75 97 HIS A N 1
ATOM 734 C CA . HIS A 1 97 ? -14.062 -0.15 1.587 1 71.75 97 HIS A CA 1
ATOM 735 C C . HIS A 1 97 ? -13.781 -1.384 2.436 1 71.75 97 HIS A C 1
ATOM 737 O O . HIS A 1 97 ? -14.656 -2.229 2.627 1 71.75 97 HIS A O 1
ATOM 743 N N . LEU A 1 98 ? -12.578 -1.361 2.908 1 66.81 98 LEU A N 1
ATOM 744 C CA . LEU A 1 98 ? -12.242 -2.535 3.707 1 66.81 98 LEU A CA 1
ATOM 745 C C . LEU A 1 98 ? -12.828 -2.424 5.109 1 66.81 98 LEU A C 1
ATOM 747 O O . LEU A 1 98 ? -12.43 -1.554 5.887 1 66.81 98 LEU A O 1
ATOM 751 N N . ARG A 1 99 ? -13.781 -3.291 5.27 1 69.94 99 ARG A N 1
ATOM 752 C CA . ARG A 1 99 ? -14.484 -3.32 6.547 1 69.94 99 ARG A CA 1
ATOM 753 C C . ARG A 1 99 ? -13.508 -3.455 7.707 1 69.94 99 ARG A C 1
ATOM 755 O O . ARG A 1 99 ? -13.688 -2.838 8.758 1 69.94 99 ARG A O 1
ATOM 762 N N . GLU A 1 100 ? -12.477 -4.172 7.363 1 71.38 100 GLU A N 1
ATOM 763 C CA . GLU A 1 100 ? -11.508 -4.406 8.43 1 71.38 100 GLU A CA 1
ATOM 764 C C . GLU A 1 100 ? -10.797 -3.115 8.82 1 71.38 100 GLU A C 1
ATOM 766 O O . GLU A 1 100 ? -10.586 -2.848 10.008 1 71.38 100 GLU A O 1
ATOM 771 N N . LEU A 1 101 ? -10.461 -2.383 7.859 1 71.88 101 LEU A N 1
ATOM 772 C CA . LEU A 1 101 ? -9.812 -1.106 8.141 1 71.88 101 LEU A CA 1
ATOM 773 C C . LEU A 1 101 ? -10.789 -0.14 8.812 1 71.88 101 LEU A C 1
ATOM 775 O O . LEU A 1 101 ? -10.422 0.553 9.766 1 71.88 101 LEU A O 1
ATOM 779 N N . ALA A 1 102 ? -11.969 -0.178 8.312 1 75.94 102 ALA A N 1
ATOM 780 C CA . ALA A 1 102 ? -13 0.66 8.922 1 75.94 102 ALA A CA 1
ATOM 781 C C . ALA A 1 102 ? -13.219 0.292 10.383 1 75.94 102 ALA A C 1
ATOM 783 O O . ALA A 1 102 ? -13.281 1.17 11.25 1 75.94 102 ALA A O 1
ATOM 784 N N . ASP A 1 103 ? -13.234 -0.969 10.57 1 75.25 103 ASP A N 1
ATOM 785 C CA . ASP A 1 103 ? -13.445 -1.464 11.922 1 75.25 103 ASP A CA 1
ATOM 786 C C . ASP A 1 103 ? -12.289 -1.08 12.836 1 75.25 103 ASP A C 1
ATOM 788 O O . ASP A 1 103 ? -12.5 -0.7 13.992 1 75.25 103 ASP A O 1
ATOM 792 N N . ARG A 1 104 ? -11.141 -1.119 12.336 1 72.25 104 ARG A N 1
ATOM 793 C CA . ARG A 1 104 ? -9.961 -0.77 13.117 1 72.25 104 ARG A CA 1
ATOM 794 C C . ARG A 1 104 ? -9.945 0.719 13.445 1 72.25 104 ARG A C 1
ATOM 796 O O . ARG A 1 104 ? -9.578 1.108 14.562 1 72.25 104 ARG A O 1
ATOM 803 N N . ILE A 1 105 ? -10.359 1.438 12.57 1 69.88 105 ILE A N 1
ATOM 804 C CA . ILE A 1 105 ? -10.398 2.885 12.758 1 69.88 105 ILE A CA 1
ATOM 805 C C . ILE A 1 105 ? -11.469 3.248 13.781 1 69.88 105 ILE A C 1
ATOM 807 O O . ILE A 1 105 ? -11.25 4.094 14.648 1 69.88 105 ILE A O 1
ATOM 811 N N . VAL A 1 106 ? -12.547 2.559 13.664 1 68.19 106 VAL A N 1
ATOM 812 C CA . VAL A 1 106 ? -13.672 2.811 14.562 1 68.19 106 VAL A CA 1
ATOM 813 C C . VAL A 1 106 ? -13.32 2.35 15.977 1 68.19 106 VAL A C 1
ATOM 815 O O . VAL A 1 106 ? -13.617 3.041 16.953 1 68.19 106 VAL A O 1
ATOM 818 N N . ALA A 1 107 ? -12.773 1.242 16.062 1 66 107 ALA A N 1
ATOM 819 C CA . ALA A 1 107 ? -12.43 0.667 17.359 1 66 107 ALA A CA 1
ATOM 820 C C . ALA A 1 107 ? -11.406 1.535 18.094 1 66 107 ALA A C 1
ATOM 822 O O . ALA A 1 107 ? -11.523 1.75 19.297 1 66 107 ALA A O 1
ATOM 823 N N . ARG A 1 108 ? -10.414 1.964 17.438 1 62.75 108 ARG A N 1
ATOM 824 C CA . ARG A 1 108 ? -9.367 2.77 18.062 1 62.75 108 ARG A CA 1
ATOM 825 C C . ARG A 1 108 ? -9.906 4.125 18.5 1 62.75 108 ARG A C 1
ATOM 827 O O . ARG A 1 108 ? -9.484 4.668 19.531 1 62.75 108 ARG A O 1
ATOM 834 N N . ASN A 1 109 ? -10.68 4.633 17.641 1 58.84 109 ASN A N 1
ATOM 835 C CA . ASN A 1 109 ? -11.234 5.934 18 1 58.84 109 ASN A CA 1
ATOM 836 C C . ASN A 1 109 ? -12.172 5.824 19.203 1 58.84 109 ASN A C 1
ATOM 838 O O . ASN A 1 109 ? -12.336 6.781 19.953 1 58.84 109 ASN A O 1
ATOM 842 N N . ARG A 1 110 ? -12.883 4.715 19.281 1 54.31 110 ARG A N 1
ATOM 843 C CA . ARG A 1 110 ? -13.711 4.523 20.469 1 54.31 110 ARG A CA 1
ATOM 844 C C . ARG A 1 110 ? -12.859 4.34 21.719 1 54.31 110 ARG A C 1
ATOM 846 O O . ARG A 1 110 ? -13.266 4.715 22.812 1 54.31 110 ARG A O 1
ATOM 853 N N . SER A 1 111 ? -11.875 3.535 21.5 1 50.38 111 SER A N 1
ATOM 854 C CA . SER A 1 111 ? -11.023 3.305 22.672 1 50.38 111 SER A CA 1
ATOM 855 C C . SER A 1 111 ? -10.086 4.484 22.906 1 50.38 111 SER A C 1
ATOM 857 O O . SER A 1 111 ? -9.578 5.09 21.969 1 50.38 111 SER A O 1
ATOM 859 N N . ASP A 1 112 ? -10.391 5.406 23.906 1 44.66 112 ASP A N 1
ATOM 860 C CA . ASP A 1 112 ? -9.414 6.383 24.375 1 44.66 112 ASP A CA 1
ATOM 861 C C . ASP A 1 112 ? -7.992 5.922 24.078 1 44.66 112 ASP A C 1
ATOM 863 O O . ASP A 1 112 ? -7.504 4.969 24.703 1 44.66 112 ASP A O 1
ATOM 867 N N . ARG A 1 113 ? -7.723 5.707 23.016 1 41.75 113 ARG A N 1
ATOM 868 C CA . ARG A 1 113 ? -6.398 5.117 22.828 1 41.75 113 ARG A CA 1
ATOM 869 C C . ARG A 1 113 ? -5.375 5.785 23.75 1 41.75 113 ARG A C 1
ATOM 871 O O . ARG A 1 113 ? -5.301 7.012 23.812 1 41.75 113 ARG A O 1
ATOM 878 N N . PRO A 1 114 ? -4.875 5.191 24.797 1 36.25 114 PRO A N 1
ATOM 879 C CA . PRO A 1 114 ? -3.691 5.727 25.469 1 36.25 114 PRO A CA 1
ATOM 880 C C . PRO A 1 114 ? -2.645 6.266 24.5 1 36.25 114 PRO A C 1
ATOM 882 O O . PRO A 1 114 ? -2.645 5.898 23.328 1 36.25 114 PRO A O 1
ATOM 885 N N . ASP A 1 115 ? -1.885 7.27 24.797 1 34.38 115 ASP A N 1
ATOM 886 C CA . ASP A 1 115 ? -0.646 7.801 24.234 1 34.38 115 ASP A CA 1
ATOM 887 C C . ASP A 1 115 ? 0.188 6.695 23.594 1 34.38 115 ASP A C 1
ATOM 889 O O . ASP A 1 115 ? 0.733 5.836 24.297 1 34.38 115 ASP A O 1
ATOM 893 N N . ILE A 1 116 ? -0.28 6.031 22.703 1 35.59 116 ILE A N 1
ATOM 894 C CA . ILE A 1 116 ? 0.768 5.168 22.172 1 35.59 116 ILE A CA 1
ATOM 895 C C . ILE A 1 116 ? 2.055 5.973 21.984 1 35.59 116 ILE A C 1
ATOM 897 O O . ILE A 1 116 ? 2.119 6.867 21.141 1 35.59 116 ILE A O 1
ATOM 901 N N . LEU A 1 117 ? 2.742 6.277 23.062 1 32.06 117 LEU A N 1
ATOM 902 C CA . LEU A 1 117 ? 4.145 6.688 23.031 1 32.06 117 LEU A CA 1
ATOM 903 C C . LEU A 1 117 ? 4.922 5.879 22 1 32.06 117 LEU A C 1
ATOM 905 O O . LEU A 1 117 ? 5.039 4.656 22.125 1 32.06 117 LEU A O 1
ATOM 909 N N . ILE A 1 118 ? 4.703 6.113 20.828 1 32.09 118 ILE A N 1
ATOM 910 C CA . ILE A 1 118 ? 5.734 5.66 19.906 1 32.09 118 ILE A CA 1
ATOM 911 C C . ILE A 1 118 ? 7.117 5.902 20.5 1 32.09 118 ILE A C 1
ATOM 913 O O . ILE A 1 118 ? 7.562 7.051 20.609 1 32.09 118 ILE A O 1
ATOM 917 N N . ALA A 1 119 ? 7.41 5.281 21.703 1 29 119 ALA A N 1
ATOM 918 C CA . ALA A 1 119 ? 8.828 5.262 22.062 1 29 119 ALA A CA 1
ATOM 919 C C . ALA A 1 119 ? 9.695 4.863 20.875 1 29 119 ALA A C 1
ATOM 921 O O . ALA A 1 119 ? 9.234 4.164 19.969 1 29 119 ALA A O 1
ATOM 922 N N . ARG A 1 120 ? 10.859 5.332 20.578 1 30.03 120 ARG A N 1
ATOM 923 C CA . ARG A 1 120 ? 11.969 4.84 19.766 1 30.03 120 ARG A CA 1
ATOM 924 C C . ARG A 1 120 ? 11.922 3.322 19.625 1 30.03 120 ARG A C 1
ATOM 926 O O . ARG A 1 120 ? 11.969 2.789 18.516 1 30.03 120 ARG A O 1
ATOM 933 N N . GLY A 1 121 ? 12.875 2.535 20.141 1 32.56 121 GLY A N 1
ATOM 934 C CA . GLY A 1 121 ? 13.398 1.184 20 1 32.56 121 GLY A CA 1
ATOM 935 C C . GLY A 1 121 ? 12.406 0.116 20.438 1 32.56 121 GLY A C 1
ATOM 936 O O . GLY A 1 121 ? 12.539 -1.048 20.047 1 32.56 121 GLY A O 1
ATOM 937 N N . GLU A 1 122 ? 11.758 0.15 21.625 1 31.14 122 GLU A N 1
ATOM 938 C CA . GLU A 1 122 ? 11.352 -1.094 22.281 1 31.14 122 GLU A CA 1
ATOM 939 C C . GLU A 1 122 ? 9.906 -1.449 21.922 1 31.14 122 GLU A C 1
ATOM 941 O O . GLU A 1 122 ? 8.984 -0.683 22.203 1 31.14 122 GLU A O 1
ATOM 946 N N . VAL A 1 123 ? 9.523 -1.93 20.766 1 32.31 123 VAL A N 1
ATOM 947 C CA . VAL A 1 123 ? 8.297 -2.654 20.453 1 32.31 123 VAL A CA 1
ATOM 948 C C . VAL A 1 123 ? 7.906 -3.531 21.656 1 32.31 123 VAL A C 1
ATOM 950 O O . VAL A 1 123 ? 8.586 -4.512 21.953 1 32.31 123 VAL A O 1
ATOM 953 N N . VAL A 1 124 ? 7.543 -2.861 22.812 1 27.78 124 VAL A N 1
ATOM 954 C CA . VAL A 1 124 ? 7.176 -3.713 23.938 1 27.78 124 VAL A CA 1
ATOM 955 C C . VAL A 1 124 ? 5.852 -4.41 23.641 1 27.78 124 VAL A C 1
ATOM 957 O O . VAL A 1 124 ? 4.859 -3.756 23.312 1 27.78 124 VAL A O 1
ATOM 960 N N . TRP A 1 125 ? 5.914 -5.648 23.297 1 28.84 125 TRP A N 1
ATOM 961 C CA . TRP A 1 125 ? 4.898 -6.695 23.344 1 28.84 125 TRP A CA 1
ATOM 962 C C . TRP A 1 125 ? 4.133 -6.652 24.656 1 28.84 125 TRP A C 1
ATOM 964 O O . TRP A 1 125 ? 4.734 -6.609 25.734 1 28.84 125 TRP A O 1
ATOM 974 N N . LEU A 1 126 ? 3.023 -5.832 24.641 1 27.67 126 LEU A N 1
ATOM 975 C CA . LEU A 1 126 ? 2.225 -6.145 25.828 1 27.67 126 LEU A CA 1
ATOM 976 C C . LEU A 1 126 ? 1.705 -7.574 25.766 1 27.67 126 LEU A C 1
ATOM 978 O O . LEU A 1 126 ? 1.406 -8.094 24.688 1 27.67 126 LEU A O 1
ATOM 982 N N . MET B 1 1 ? 38.125 33.156 8.594 1 39.94 1 MET B N 1
ATOM 983 C CA . MET B 1 1 ? 36.875 33 9.297 1 39.94 1 MET B CA 1
ATOM 984 C C . MET B 1 1 ? 35.844 32.281 8.422 1 39.94 1 MET B C 1
ATOM 986 O O . MET B 1 1 ? 35.438 32.812 7.391 1 39.94 1 MET B O 1
ATOM 990 N N . SER B 1 2 ? 35.938 31.047 8.18 1 46.44 2 SER B N 1
ATOM 991 C CA . SER B 1 2 ? 35.156 30.188 7.281 1 46.44 2 SER B CA 1
ATOM 992 C C . SER B 1 2 ? 33.656 30.328 7.539 1 46.44 2 SER B C 1
ATOM 994 O O . SER B 1 2 ? 33.219 30.266 8.688 1 46.44 2 SER B O 1
ATOM 996 N N . SER B 1 3 ? 33.031 31.25 6.801 1 50.81 3 SER B N 1
ATOM 997 C CA . SER B 1 3 ? 31.594 31.422 6.867 1 50.81 3 SER B CA 1
ATOM 998 C C . SER B 1 3 ? 30.891 30.109 7.18 1 50.81 3 SER B C 1
ATOM 1000 O O . SER B 1 3 ? 31.312 29.047 6.719 1 50.81 3 SER B O 1
ATOM 1002 N N . PRO B 1 4 ? 30.25 30.016 8.352 1 52.25 4 PRO B N 1
ATOM 1003 C CA . PRO B 1 4 ? 29.5 28.781 8.602 1 52.25 4 PRO B CA 1
ATOM 1004 C C . PRO B 1 4 ? 28.828 28.25 7.344 1 52.25 4 PRO B C 1
ATOM 1006 O O . PRO B 1 4 ? 28.547 29.016 6.418 1 52.25 4 PRO B O 1
ATOM 1009 N N . PRO B 1 5 ? 29.156 27.047 6.91 1 47.34 5 PRO B N 1
ATOM 1010 C CA . PRO B 1 5 ? 28.469 26.641 5.691 1 47.34 5 PRO B CA 1
ATOM 1011 C C . PRO B 1 5 ? 27.062 27.234 5.582 1 47.34 5 PRO B C 1
ATOM 1013 O O . PRO B 1 5 ? 26.422 27.5 6.602 1 47.34 5 PRO B O 1
ATOM 1016 N N . SER B 1 6 ? 26.797 28.266 4.832 1 49.69 6 SER B N 1
ATOM 1017 C CA . SER B 1 6 ? 25.469 28.766 4.512 1 49.69 6 SER B CA 1
ATOM 1018 C C . SER B 1 6 ? 24.406 27.703 4.711 1 49.69 6 SER B C 1
ATOM 1020 O O . SER B 1 6 ? 24.688 26.5 4.582 1 49.69 6 SER B O 1
ATOM 1022 N N . PRO B 1 7 ? 23.484 27.812 5.629 1 46.16 7 PRO B N 1
ATOM 1023 C CA . PRO B 1 7 ? 22.469 26.75 5.707 1 46.16 7 PRO B CA 1
ATOM 1024 C C . PRO B 1 7 ? 22.266 26.031 4.375 1 46.16 7 PRO B C 1
ATOM 1026 O O . PRO B 1 7 ? 21.969 26.672 3.363 1 46.16 7 PRO B O 1
ATOM 1029 N N . GLU B 1 8 ? 23.219 25.344 3.811 1 48.47 8 GLU B N 1
ATOM 1030 C CA . GLU B 1 8 ? 23.109 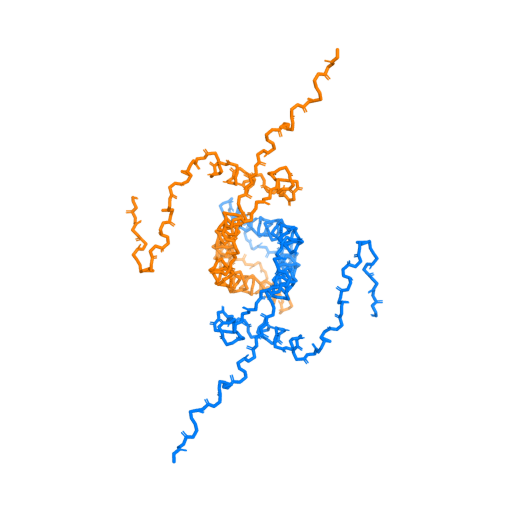24.531 2.6 1 48.47 8 GLU B CA 1
ATOM 1031 C C . GLU B 1 8 ? 21.641 24.344 2.193 1 48.47 8 GLU B C 1
ATOM 1033 O O . GLU B 1 8 ? 20.797 24.016 3.031 1 48.47 8 GLU B O 1
ATOM 1038 N N . MET B 1 9 ? 21.016 25.203 1.392 1 52.25 9 MET B N 1
ATOM 1039 C CA . MET B 1 9 ? 19.656 25.234 0.86 1 52.25 9 MET B CA 1
ATOM 1040 C C . MET B 1 9 ? 19.031 23.859 0.886 1 52.25 9 MET B C 1
ATOM 1042 O O . MET B 1 9 ? 19.312 23.016 0.026 1 52.25 9 MET B O 1
ATOM 1046 N N . GLN B 1 10 ? 19.047 23.172 1.904 1 60.06 10 GLN B N 1
ATOM 1047 C CA . GLN B 1 10 ? 18.469 21.844 2.062 1 60.06 10 GLN B CA 1
ATOM 1048 C C . GLN B 1 10 ? 17.156 21.719 1.294 1 60.06 10 GLN B C 1
ATOM 1050 O O . GLN B 1 10 ? 16.234 22.516 1.498 1 60.06 10 GLN B O 1
ATOM 1055 N N . GLU B 1 11 ? 17.297 21.203 0.039 1 77.06 11 GLU B N 1
ATOM 1056 C CA . GLU B 1 11 ? 16.109 20.984 -0.767 1 77.06 11 GLU B CA 1
ATOM 1057 C C . GLU B 1 11 ? 14.969 20.406 0.074 1 77.06 11 GLU B C 1
ATOM 1059 O O . GLU B 1 11 ? 15.219 19.625 1.002 1 77.06 11 GLU B O 1
ATOM 1064 N N . SER B 1 12 ? 13.977 21.172 0.165 1 82 12 SER B N 1
ATOM 1065 C CA . SER B 1 12 ? 12.789 20.75 0.904 1 82 12 SER B CA 1
ATOM 1066 C C . SER B 1 12 ? 11.664 20.344 -0.042 1 82 12 SER B C 1
ATOM 1068 O O . SER B 1 12 ? 11.672 20.719 -1.219 1 82 12 SER B O 1
ATOM 1070 N N . VAL B 1 13 ? 10.922 19.391 0.391 1 80.06 13 VAL B N 1
ATOM 1071 C CA . VAL B 1 13 ? 9.742 18.953 -0.347 1 80.06 13 VAL B CA 1
ATOM 1072 C C . VAL B 1 13 ? 8.484 19.25 0.465 1 80.06 13 VAL B C 1
ATOM 1074 O O . VAL B 1 13 ? 8.484 19.141 1.693 1 80.06 13 VAL B O 1
ATOM 1077 N N . ARG B 1 14 ? 7.484 19.734 -0.231 1 79.75 14 ARG B N 1
ATOM 1078 C CA . ARG B 1 14 ? 6.215 19.953 0.451 1 79.75 14 ARG B CA 1
ATOM 1079 C C . ARG B 1 14 ? 5.539 18.625 0.798 1 79.75 14 ARG B C 1
ATOM 1081 O O . ARG B 1 14 ? 5.539 17.703 -0.006 1 79.75 14 ARG B O 1
ATOM 1088 N N . ILE B 1 15 ? 4.98 18.484 1.91 1 77.44 15 ILE B N 1
ATOM 1089 C CA . ILE B 1 15 ? 4.332 17.266 2.381 1 77.44 15 ILE B CA 1
ATOM 1090 C C . ILE B 1 15 ? 3.178 16.906 1.449 1 77.44 15 ILE B C 1
ATOM 1092 O O . ILE B 1 15 ? 2.91 15.727 1.211 1 77.44 15 ILE B O 1
ATOM 1096 N N . ILE B 1 16 ? 2.553 17.891 0.942 1 77.44 16 ILE B N 1
ATOM 1097 C CA . ILE B 1 16 ? 1.42 17.625 0.059 1 77.44 16 ILE B CA 1
ATOM 1098 C C . ILE B 1 16 ? 1.908 16.969 -1.231 1 77.44 16 ILE B C 1
ATOM 1100 O O . ILE B 1 16 ? 1.225 16.125 -1.797 1 77.44 16 ILE B O 1
ATOM 1104 N N . ASP B 1 17 ? 3.027 17.344 -1.694 1 79.88 17 ASP B N 1
ATOM 1105 C CA . ASP B 1 17 ? 3.609 16.719 -2.873 1 79.88 17 ASP B CA 1
ATOM 1106 C C . ASP B 1 17 ? 3.953 15.25 -2.596 1 79.88 17 ASP B C 1
ATOM 1108 O O . ASP B 1 17 ? 3.756 14.383 -3.451 1 79.88 17 ASP B O 1
ATOM 1112 N N . LEU B 1 18 ? 4.445 15.016 -1.479 1 80.25 18 LEU B N 1
ATOM 1113 C CA . LEU B 1 18 ? 4.762 13.648 -1.083 1 80.25 18 LEU B CA 1
ATOM 1114 C C . LEU B 1 18 ? 3.496 12.797 -1 1 80.25 18 LEU B C 1
ATOM 1116 O O . LEU B 1 18 ? 3.496 11.633 -1.402 1 80.25 18 LEU B O 1
ATOM 1120 N N . ALA B 1 19 ? 2.49 13.414 -0.476 1 82.38 19 ALA B N 1
ATOM 1121 C CA . ALA B 1 19 ? 1.219 12.703 -0.359 1 82.38 19 ALA B CA 1
ATOM 1122 C C . ALA B 1 19 ? 0.687 12.305 -1.732 1 82.38 19 ALA B C 1
ATOM 1124 O O . ALA B 1 19 ? 0.127 11.219 -1.895 1 82.38 19 ALA B O 1
ATOM 1125 N N . VAL B 1 20 ? 0.863 13.148 -2.697 1 82.62 20 VAL B N 1
ATOM 1126 C CA . VAL B 1 20 ? 0.445 12.859 -4.066 1 82.62 20 VAL B CA 1
ATOM 1127 C C . VAL B 1 20 ? 1.239 11.68 -4.609 1 82.62 20 VAL B C 1
ATOM 1129 O O . VAL B 1 20 ? 0.667 10.758 -5.199 1 82.62 20 VAL B O 1
ATOM 1132 N N . HIS B 1 21 ? 2.455 11.664 -4.355 1 81.69 21 HIS B N 1
ATOM 1133 C CA . HIS B 1 21 ? 3.309 10.57 -4.801 1 81.69 21 HIS B CA 1
ATOM 1134 C C . HIS B 1 21 ? 2.936 9.258 -4.113 1 81.69 21 HIS B C 1
ATOM 1136 O O . HIS B 1 21 ? 2.941 8.195 -4.742 1 81.69 21 HIS B O 1
ATOM 1142 N N . LEU B 1 22 ? 2.674 9.375 -2.885 1 85.88 22 LEU B N 1
ATOM 1143 C CA . LEU B 1 22 ? 2.273 8.18 -2.152 1 85.88 22 LEU B CA 1
ATOM 1144 C C . LEU B 1 22 ? 0.996 7.582 -2.736 1 85.88 22 LEU B C 1
ATOM 1146 O O . LEU B 1 22 ? 0.901 6.367 -2.924 1 85.88 22 LEU B O 1
ATOM 1150 N N . ALA B 1 23 ? 0.087 8.43 -3.031 1 88.31 23 ALA B N 1
ATOM 1151 C CA . ALA B 1 23 ? -1.163 7.965 -3.627 1 88.31 23 ALA B CA 1
ATOM 1152 C C . ALA B 1 23 ? -0.915 7.309 -4.98 1 88.31 23 ALA B C 1
ATOM 1154 O O . ALA B 1 23 ? -1.511 6.273 -5.297 1 88.31 23 ALA B O 1
ATOM 1155 N N . GLU B 1 24 ? -0.078 7.871 -5.742 1 89.12 24 GLU B N 1
ATOM 1156 C CA . GLU B 1 24 ? 0.262 7.316 -7.051 1 89.12 24 GLU B CA 1
ATOM 1157 C C . GLU B 1 24 ? 0.93 5.953 -6.914 1 89.12 24 GLU B C 1
ATOM 1159 O O . GLU B 1 24 ? 0.635 5.031 -7.68 1 89.12 24 GLU B O 1
ATOM 1164 N N . GLU B 1 25 ? 1.833 5.859 -5.973 1 91.5 25 GLU B N 1
ATOM 1165 C CA . GLU B 1 25 ? 2.502 4.578 -5.758 1 91.5 25 GLU B CA 1
ATOM 1166 C C . GLU B 1 25 ? 1.513 3.51 -5.301 1 91.5 25 GLU B C 1
ATOM 1168 O O . GLU B 1 25 ? 1.562 2.371 -5.77 1 91.5 25 GLU B O 1
ATOM 1173 N N . LEU B 1 26 ? 0.648 3.865 -4.453 1 93.75 26 LEU B N 1
ATOM 1174 C CA . LEU B 1 26 ? -0.38 2.934 -4.008 1 93.75 26 LEU B CA 1
ATOM 1175 C C . LEU B 1 26 ? -1.214 2.439 -5.184 1 93.75 26 LEU B C 1
ATOM 1177 O O . LEU B 1 26 ? -1.463 1.238 -5.312 1 93.75 26 LEU B O 1
ATOM 1181 N N . SER B 1 27 ? -1.613 3.33 -6.035 1 94.44 27 SER B N 1
ATOM 1182 C CA . SER B 1 27 ? -2.393 2.979 -7.219 1 94.44 27 SER B CA 1
ATOM 1183 C C . SER B 1 27 ? -1.601 2.068 -8.148 1 94.44 27 SER B C 1
ATOM 1185 O O . SER B 1 27 ? -2.146 1.111 -8.703 1 94.44 27 SER B O 1
ATOM 1187 N N . HIS B 1 28 ? -0.376 2.395 -8.32 1 93.88 28 HIS B N 1
ATOM 1188 C CA . HIS B 1 28 ? 0.497 1.572 -9.156 1 93.88 28 HIS B CA 1
ATOM 1189 C C . HIS B 1 28 ? 0.608 0.155 -8.602 1 93.88 28 HIS B C 1
ATOM 1191 O O . HIS B 1 28 ? 0.499 -0.818 -9.352 1 93.88 28 HIS B O 1
ATOM 1197 N N . LEU B 1 29 ? 0.827 0.019 -7.316 1 96.25 29 LEU B N 1
ATOM 1198 C CA . LEU B 1 29 ? 0.94 -1.291 -6.688 1 96.25 29 LEU B CA 1
ATOM 1199 C C . LEU B 1 29 ? -0.362 -2.074 -6.82 1 96.25 29 LEU B C 1
ATOM 1201 O O . LEU B 1 29 ? -0.343 -3.295 -6.984 1 96.25 29 LEU B O 1
ATOM 1205 N N . ALA B 1 30 ? -1.492 -1.389 -6.738 1 96.75 30 ALA B N 1
ATOM 1206 C CA . ALA B 1 30 ? -2.779 -2.047 -6.953 1 96.75 30 ALA B CA 1
ATOM 1207 C C . ALA B 1 30 ? -2.861 -2.643 -8.359 1 96.75 30 ALA B C 1
ATOM 1209 O O . ALA B 1 30 ? -3.326 -3.771 -8.531 1 96.75 30 ALA B O 1
ATOM 1210 N N . LEU B 1 31 ? -2.408 -1.89 -9.359 1 96.62 31 LEU B N 1
ATOM 1211 C CA . LEU B 1 31 ? -2.402 -2.381 -10.734 1 96.62 31 LEU B CA 1
ATOM 1212 C C . LEU B 1 31 ? -1.484 -3.592 -10.875 1 96.62 31 LEU B C 1
ATOM 1214 O O . LEU B 1 31 ? -1.827 -4.559 -11.555 1 96.62 31 LEU B O 1
ATOM 1218 N N . LEU B 1 32 ? -0.35 -3.52 -10.188 1 96.69 32 LEU B N 1
ATOM 1219 C CA . LEU B 1 32 ? 0.57 -4.652 -10.219 1 96.69 32 LEU B CA 1
ATOM 1220 C C . LEU B 1 32 ? -0.077 -5.895 -9.617 1 96.69 32 LEU B C 1
ATOM 1222 O O . LEU B 1 32 ? 0.152 -7.008 -10.086 1 96.69 32 LEU B O 1
ATOM 1226 N N . SER B 1 33 ? -0.79 -5.703 -8.555 1 98.12 33 SER B N 1
ATOM 1227 C CA . SER B 1 33 ? -1.479 -6.832 -7.938 1 98.12 33 SER B CA 1
ATOM 1228 C C . SER B 1 33 ? -2.43 -7.504 -8.922 1 98.12 33 SER B C 1
ATOM 1230 O O . SER B 1 33 ? -2.551 -8.734 -8.938 1 98.12 33 SER B O 1
ATOM 1232 N N . GLN B 1 34 ? -3.109 -6.703 -9.758 1 97.5 34 GLN B N 1
ATOM 1233 C CA . GLN B 1 34 ? -3.982 -7.254 -10.789 1 97.5 34 GLN B CA 1
ATOM 1234 C C . GLN B 1 34 ? -3.184 -8.047 -11.82 1 97.5 34 GLN B C 1
ATOM 1236 O O . GLN B 1 34 ? -3.623 -9.109 -12.266 1 97.5 34 GLN B O 1
ATOM 1241 N N . THR B 1 35 ? -2.053 -7.535 -12.164 1 97.38 35 THR B N 1
ATOM 1242 C CA . THR B 1 35 ? -1.164 -8.219 -13.094 1 97.38 35 THR B CA 1
ATOM 1243 C C . THR B 1 35 ? -0.766 -9.586 -12.555 1 97.38 35 THR B C 1
ATOM 1245 O O . THR B 1 35 ? -0.783 -10.578 -13.289 1 97.38 35 THR B O 1
ATOM 1248 N N . VAL B 1 36 ? -0.458 -9.688 -11.281 1 97.69 36 VAL B N 1
ATOM 1249 C CA . VAL B 1 36 ? -0.074 -10.945 -10.656 1 97.69 36 VAL B CA 1
ATOM 1250 C C . VAL B 1 36 ? -1.26 -11.906 -10.656 1 97.69 36 VAL B C 1
ATOM 1252 O O . VAL B 1 36 ? -1.104 -13.094 -10.969 1 97.69 36 VAL B O 1
ATOM 1255 N N . GLN B 1 37 ? -2.398 -11.359 -10.297 1 96.62 37 GLN B N 1
ATOM 1256 C CA . GLN B 1 37 ? -3.602 -12.188 -10.273 1 96.62 37 GLN B CA 1
ATOM 1257 C C . GLN B 1 37 ? -3.883 -12.789 -11.648 1 96.62 37 GLN B C 1
ATOM 1259 O O . GLN B 1 37 ? -4.207 -13.977 -11.75 1 96.62 37 GLN B O 1
ATOM 1264 N N . GLU B 1 38 ? -3.77 -12.062 -12.688 1 96.62 38 GLU B N 1
ATOM 1265 C CA . GLU B 1 38 ? -3.982 -12.539 -14.047 1 96.62 38 GLU B CA 1
ATOM 1266 C C . GLU B 1 38 ? -2.957 -13.609 -14.422 1 96.62 38 GLU B C 1
ATOM 1268 O O . GLU B 1 38 ? -3.305 -14.625 -15.016 1 96.62 38 GLU B O 1
ATOM 1273 N N . ALA B 1 39 ? -1.743 -13.359 -14.086 1 96.06 39 ALA B N 1
ATOM 1274 C CA . ALA B 1 39 ? -0.685 -14.328 -14.375 1 96.06 39 ALA B CA 1
ATOM 1275 C C . ALA B 1 39 ? -0.938 -15.648 -13.656 1 96.06 39 ALA B C 1
ATOM 1277 O O . ALA B 1 39 ? -0.746 -16.719 -14.234 1 96.06 39 ALA B O 1
ATOM 1278 N N . LEU B 1 40 ? -1.347 -15.547 -12.461 1 93.94 40 LEU B N 1
ATOM 1279 C CA . LEU B 1 40 ? -1.66 -16.734 -11.688 1 93.94 40 LEU B CA 1
ATOM 1280 C C . LEU B 1 40 ? -2.793 -17.531 -12.336 1 93.94 40 LEU B C 1
ATOM 1282 O O . LEU B 1 40 ? -2.76 -18.766 -12.359 1 93.94 40 LEU B O 1
ATOM 1286 N N . SER B 1 41 ? -3.771 -16.797 -12.766 1 92.06 41 SER B N 1
ATOM 1287 C CA . SER B 1 41 ? -4.918 -17.438 -13.398 1 92.06 41 SER B CA 1
ATOM 1288 C C . SE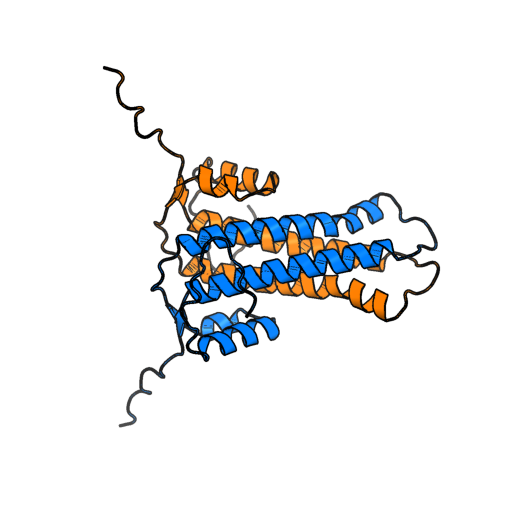R B 1 41 ? -4.508 -18.156 -14.68 1 92.06 41 SER B C 1
ATOM 1290 O O . SER B 1 41 ? -5.16 -19.125 -15.094 1 92.06 41 SER B O 1
ATOM 1292 N N . ASP B 1 42 ? -3.418 -17.781 -15.336 1 90.69 42 ASP B N 1
ATOM 1293 C CA . ASP B 1 42 ? -2.922 -18.359 -16.578 1 90.69 42 ASP B CA 1
ATOM 1294 C C . ASP B 1 42 ? -2.047 -19.578 -16.312 1 90.69 42 ASP B C 1
ATOM 1296 O O . ASP B 1 42 ? -1.717 -20.328 -17.234 1 90.69 42 ASP B O 1
ATOM 1300 N N . CYS B 1 43 ? -1.679 -19.75 -15.125 1 89.56 43 CYS B N 1
ATOM 1301 C CA . CYS B 1 43 ? -0.794 -20.859 -14.781 1 89.56 43 CYS B CA 1
ATOM 1302 C C . CYS B 1 43 ? -1.569 -22.156 -14.695 1 89.56 43 CYS B C 1
ATOM 1304 O O . CYS B 1 43 ? -2.717 -22.172 -14.242 1 89.56 43 CYS B O 1
ATOM 1306 N N . VAL B 1 44 ? -0.933 -23.188 -15.25 1 88.88 44 VAL B N 1
ATOM 1307 C CA . VAL B 1 44 ? -1.481 -24.531 -15.156 1 88.88 44 VAL B CA 1
ATOM 1308 C C . VAL B 1 44 ? -0.675 -25.344 -14.156 1 88.88 44 VAL B C 1
ATOM 1310 O O . VAL B 1 44 ? 0.524 -25.562 -14.344 1 88.88 44 VAL B O 1
ATOM 1313 N N . PHE B 1 45 ? -1.355 -25.797 -13.172 1 88.94 45 PHE B N 1
ATOM 1314 C CA . PHE B 1 45 ? -0.69 -26.531 -12.102 1 88.94 45 PHE B CA 1
ATOM 1315 C C . PHE B 1 45 ? -0.652 -28.031 -12.414 1 88.94 45 PHE B C 1
ATOM 1317 O O . PHE B 1 45 ? -1.587 -28.562 -13.008 1 88.94 45 PHE B O 1
ATOM 1324 N N . ALA B 1 46 ? 0.497 -28.672 -12.133 1 91 46 ALA B N 1
ATOM 1325 C CA . ALA B 1 46 ? 0.632 -30.125 -12.312 1 91 46 ALA B CA 1
ATOM 1326 C C . ALA B 1 46 ? -0.354 -30.875 -11.43 1 91 46 ALA B C 1
ATOM 1328 O O . ALA B 1 46 ? -0.921 -31.891 -11.852 1 91 46 ALA B O 1
ATOM 1329 N N . GLU B 1 47 ? -0.483 -30.391 -10.18 1 89.06 47 GLU B N 1
ATOM 1330 C CA . GLU B 1 47 ? -1.492 -30.828 -9.227 1 89.06 47 GLU B CA 1
ATOM 1331 C C . GLU B 1 47 ? -2.213 -29.641 -8.602 1 89.06 47 GLU B C 1
ATOM 1333 O O . GLU B 1 47 ? -1.584 -28.625 -8.266 1 89.06 47 GLU B O 1
ATOM 1338 N N . PRO B 1 48 ? -3.479 -29.812 -8.578 1 86.12 48 PRO B N 1
ATOM 1339 C CA . PRO B 1 48 ? -4.191 -28.688 -7.953 1 86.12 48 PRO B CA 1
ATOM 1340 C C . PRO B 1 48 ? -3.65 -28.359 -6.566 1 86.12 48 PRO B C 1
ATOM 1342 O O . PRO B 1 48 ? -3.383 -29.25 -5.77 1 86.12 48 PRO B O 1
ATOM 1345 N N . PRO B 1 49 ? -3.359 -27.078 -6.434 1 88.12 49 PRO B N 1
ATOM 1346 C CA . PRO B 1 49 ? -2.939 -26.719 -5.074 1 88.12 49 PRO B CA 1
ATOM 1347 C C . PRO B 1 49 ? -3.973 -27.109 -4.02 1 88.12 49 PRO B C 1
ATOM 1349 O O . PRO B 1 49 ? -5.172 -27.141 -4.305 1 88.12 49 PRO B O 1
ATOM 1352 N N . ASP B 1 50 ? -3.471 -27.438 -2.85 1 92.19 50 ASP B N 1
ATOM 1353 C CA . ASP B 1 50 ? -4.41 -27.75 -1.776 1 92.19 50 ASP B CA 1
ATOM 1354 C C . ASP B 1 50 ? -5.125 -26.5 -1.289 1 92.19 50 ASP B C 1
ATOM 1356 O O . ASP B 1 50 ? -4.801 -25.391 -1.714 1 92.19 50 ASP B O 1
ATOM 1360 N N . GLU B 1 51 ? -6.062 -26.688 -0.475 1 92.69 51 GLU B N 1
ATOM 1361 C CA . GLU B 1 51 ? -6.938 -25.594 -0.039 1 92.69 51 GLU B CA 1
ATOM 1362 C C . GLU B 1 51 ? -6.148 -24.5 0.66 1 92.69 51 GLU B C 1
ATOM 1364 O O . GLU B 1 51 ? -6.406 -23.312 0.446 1 92.69 51 GLU B O 1
ATOM 1369 N N . ALA B 1 52 ? -5.168 -24.906 1.431 1 94.38 52 ALA B N 1
ATOM 1370 C CA . ALA B 1 52 ? -4.371 -23.938 2.18 1 94.38 52 ALA B CA 1
ATOM 1371 C C . ALA B 1 52 ? -3.527 -23.078 1.242 1 94.38 52 ALA B C 1
ATOM 1373 O O . ALA B 1 52 ? -3.441 -21.859 1.414 1 94.38 52 ALA B O 1
ATOM 1374 N N . THR B 1 53 ? -2.928 -23.719 0.284 1 94.31 53 THR B N 1
ATOM 1375 C CA . THR B 1 53 ? -2.121 -23 -0.694 1 94.31 53 THR B CA 1
ATOM 1376 C C . THR B 1 53 ? -2.99 -22.062 -1.522 1 94.31 53 THR B C 1
ATOM 1378 O O . THR B 1 53 ? -2.617 -20.906 -1.761 1 94.31 53 THR B O 1
ATOM 1381 N N . LEU B 1 54 ? -4.137 -22.516 -1.922 1 93.06 54 LEU B N 1
ATOM 1382 C CA . LEU B 1 54 ? -5.062 -21.703 -2.697 1 93.06 54 LEU B CA 1
ATOM 1383 C C . LEU B 1 54 ? -5.484 -20.469 -1.91 1 93.06 54 LEU B C 1
ATOM 1385 O O . LEU B 1 54 ? -5.551 -19.359 -2.463 1 93.06 54 LEU B O 1
ATOM 1389 N N . ALA B 1 55 ? -5.746 -20.641 -0.68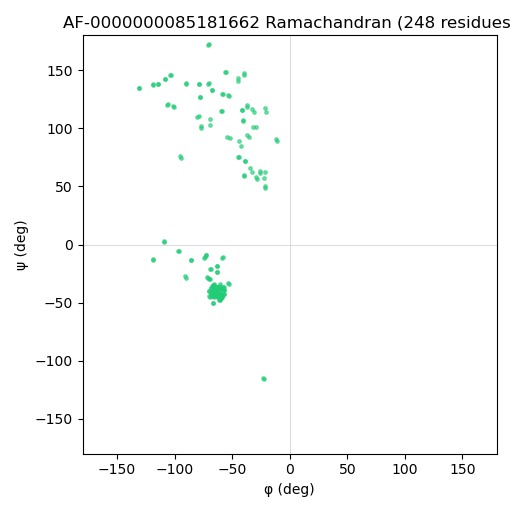3 1 94.62 55 ALA B N 1
ATOM 1390 C CA . ALA B 1 55 ? -6.133 -19.516 0.174 1 94.62 55 ALA B CA 1
ATOM 1391 C C . ALA B 1 55 ? -5.012 -18.484 0.267 1 94.62 55 ALA B C 1
ATOM 1393 O O . ALA B 1 55 ? -5.27 -17.281 0.245 1 94.62 55 ALA B O 1
ATOM 1394 N N . ARG B 1 56 ? -3.783 -18.938 0.379 1 96.31 56 ARG B N 1
ATOM 1395 C CA . ARG B 1 56 ? -2.633 -18.031 0.439 1 96.31 56 ARG B CA 1
ATOM 1396 C C . ARG B 1 56 ? -2.453 -17.297 -0.877 1 96.31 56 ARG B C 1
ATOM 1398 O O . ARG B 1 56 ? -2.172 -16.094 -0.882 1 96.31 56 ARG B O 1
ATOM 1405 N N . LEU B 1 57 ? -2.754 -17.984 -1.965 1 95.38 57 LEU B N 1
ATOM 1406 C CA . LEU B 1 57 ? -2.648 -17.344 -3.271 1 95.38 57 LEU B CA 1
ATOM 1407 C C . LEU B 1 57 ? -3.725 -16.281 -3.445 1 95.38 57 LEU B C 1
ATOM 1409 O O . LEU B 1 57 ? -3.479 -15.234 -4.051 1 95.38 57 LEU B O 1
ATOM 1413 N N . GLN B 1 58 ? -4.848 -16.484 -2.807 1 93.94 58 GLN B N 1
ATOM 1414 C CA . GLN B 1 58 ? -5.969 -15.547 -2.924 1 93.94 58 GLN B CA 1
ATOM 1415 C C . GLN B 1 58 ? -5.703 -14.266 -2.146 1 93.94 58 GLN B C 1
ATOM 1417 O O . GLN B 1 58 ? -6.391 -13.258 -2.342 1 93.94 58 GLN B O 1
ATOM 1422 N N . SER B 1 59 ? -4.68 -14.32 -1.361 1 96.19 59 SER B N 1
ATOM 1423 C CA . SER B 1 59 ? -4.328 -13.117 -0.624 1 96.19 59 SER B CA 1
ATOM 1424 C C . SER B 1 59 ? -3.926 -11.984 -1.569 1 96.19 59 SER B C 1
ATOM 1426 O O . SER B 1 59 ? -3.977 -10.812 -1.2 1 96.19 59 SER B O 1
ATOM 1428 N N . ILE B 1 60 ? -3.588 -12.328 -2.793 1 97.25 60 ILE B N 1
ATOM 1429 C CA . ILE B 1 60 ? -3.236 -11.297 -3.77 1 97.25 60 ILE B CA 1
ATOM 1430 C C . ILE B 1 60 ? -4.441 -10.398 -4.031 1 97.25 60 ILE B C 1
ATOM 1432 O O . ILE B 1 60 ? -4.297 -9.188 -4.191 1 97.25 60 ILE B O 1
ATOM 1436 N N . ASP B 1 61 ? -5.645 -10.953 -4.043 1 95.12 61 ASP B N 1
ATOM 1437 C CA . ASP B 1 61 ? -6.859 -10.164 -4.219 1 95.12 61 ASP B CA 1
ATOM 1438 C C . ASP B 1 61 ? -7.074 -9.211 -3.047 1 95.12 61 ASP B C 1
ATOM 1440 O O . ASP B 1 61 ? -7.449 -8.055 -3.242 1 95.12 61 ASP B O 1
ATOM 1444 N N . ARG B 1 62 ? -6.734 -9.664 -1.85 1 93.94 62 ARG B N 1
ATOM 1445 C CA . ARG B 1 62 ? -6.852 -8.844 -0.65 1 93.94 62 ARG B CA 1
ATOM 1446 C C . ARG B 1 62 ? -5.855 -7.688 -0.68 1 93.94 62 ARG B C 1
ATOM 1448 O O . ARG B 1 62 ? -6.184 -6.57 -0.277 1 93.94 62 ARG B O 1
ATOM 1455 N N . ILE B 1 63 ? -4.699 -8.016 -1.171 1 96.75 63 ILE B N 1
ATOM 1456 C CA . ILE B 1 63 ? -3.678 -6.98 -1.316 1 96.75 63 ILE B CA 1
ATOM 1457 C C . ILE B 1 63 ? -4.176 -5.891 -2.264 1 96.75 63 ILE B C 1
ATOM 1459 O O . ILE B 1 63 ? -4.121 -4.703 -1.937 1 96.75 63 ILE B O 1
ATOM 1463 N N . GLY B 1 64 ? -4.734 -6.293 -3.439 1 96.5 64 GLY B N 1
ATOM 1464 C CA . GLY B 1 64 ? -5.262 -5.332 -4.395 1 96.5 64 GLY B CA 1
ATOM 1465 C C . GLY B 1 64 ? -6.367 -4.465 -3.822 1 96.5 64 GLY B C 1
ATOM 1466 O O . GLY B 1 64 ? -6.363 -3.246 -4.004 1 96.5 64 GLY B O 1
ATOM 1467 N N . GLN B 1 65 ? -7.246 -5.027 -3.113 1 92.44 65 GLN B N 1
ATOM 1468 C CA . GLN B 1 65 ? -8.352 -4.309 -2.494 1 92.44 65 GLN B CA 1
ATOM 1469 C C . GLN B 1 65 ? -7.859 -3.357 -1.409 1 92.44 65 GLN B C 1
ATOM 1471 O O . GLN B 1 65 ? -8.32 -2.221 -1.313 1 92.44 65 GLN B O 1
ATOM 1476 N N . GLY B 1 66 ? -6.926 -3.863 -0.571 1 93.12 66 GLY B N 1
ATOM 1477 C CA . GLY B 1 66 ? -6.344 -3 0.442 1 93.12 66 GLY B CA 1
ATOM 1478 C C . GLY B 1 66 ? -5.629 -1.796 -0.141 1 93.12 66 GLY B C 1
ATOM 1479 O O . GLY B 1 66 ? -5.781 -0.677 0.353 1 93.12 66 GLY B O 1
ATOM 1480 N N . LEU B 1 67 ? -4.891 -1.996 -1.167 1 95 67 LEU B N 1
ATOM 1481 C CA . LEU B 1 67 ? -4.164 -0.924 -1.842 1 95 67 LEU B CA 1
ATOM 1482 C C . LEU B 1 67 ? -5.133 0.097 -2.432 1 95 67 LEU B C 1
ATOM 1484 O O . LEU B 1 67 ? -4.902 1.305 -2.334 1 95 67 LEU B O 1
ATOM 1488 N N . ALA B 1 68 ? -6.203 -0.326 -3.012 1 92.75 68 ALA B N 1
ATOM 1489 C CA . ALA B 1 68 ? -7.215 0.576 -3.561 1 92.75 68 ALA B CA 1
ATOM 1490 C C . ALA B 1 68 ? -7.844 1.426 -2.463 1 92.75 68 ALA B C 1
ATOM 1492 O O . ALA B 1 68 ? -8.031 2.633 -2.635 1 92.75 68 ALA B O 1
ATOM 1493 N N . ASP B 1 69 ? -8.109 0.825 -1.371 1 89.75 69 ASP B N 1
ATOM 1494 C CA . ASP B 1 69 ? -8.688 1.541 -0.237 1 89.75 69 ASP B CA 1
ATOM 1495 C C . ASP B 1 69 ? -7.723 2.6 0.291 1 89.75 69 ASP B C 1
ATOM 1497 O O . ASP B 1 69 ? -8.125 3.725 0.588 1 89.75 69 ASP B O 1
ATOM 1501 N N . LEU B 1 70 ? -6.5 2.23 0.383 1 90.81 70 LEU B N 1
ATOM 1502 C CA . LEU B 1 70 ? -5.496 3.162 0.877 1 90.81 70 LEU B CA 1
ATOM 1503 C C . LEU B 1 70 ? -5.32 4.336 -0.082 1 90.81 70 LEU B C 1
ATOM 1505 O O . LEU B 1 70 ? -5.102 5.469 0.349 1 90.81 70 LEU B O 1
ATOM 1509 N N . THR B 1 71 ? -5.41 4.016 -1.328 1 90.81 71 THR B N 1
ATOM 1510 C CA . THR B 1 71 ? -5.344 5.078 -2.326 1 90.81 71 THR B CA 1
ATOM 1511 C C . THR B 1 71 ? -6.461 6.094 -2.113 1 90.81 71 THR B C 1
ATOM 1513 O O . THR B 1 71 ? -6.219 7.301 -2.117 1 90.81 71 THR B O 1
ATOM 1516 N N . ARG B 1 72 ? -7.605 5.621 -1.893 1 87.44 72 ARG B N 1
ATOM 1517 C CA . ARG B 1 72 ? -8.75 6.496 -1.66 1 87.44 72 ARG B CA 1
ATOM 1518 C C . ARG B 1 72 ? -8.562 7.316 -0.388 1 87.44 72 ARG B C 1
ATOM 1520 O O . ARG B 1 72 ? -8.844 8.516 -0.37 1 87.44 72 ARG B O 1
ATOM 1527 N N . LEU B 1 73 ? -8.086 6.699 0.643 1 84.38 73 LEU B N 1
ATOM 1528 C CA . LEU B 1 73 ? -7.875 7.379 1.915 1 84.38 73 LEU B CA 1
ATOM 1529 C C . LEU B 1 73 ? -6.809 8.461 1.781 1 84.38 73 LEU B C 1
ATOM 1531 O O . LEU B 1 73 ? -6.918 9.523 2.395 1 84.38 73 LEU B O 1
ATOM 1535 N N . MET B 1 74 ? -5.797 8.117 1.056 1 84.56 74 MET B N 1
ATOM 1536 C CA . MET B 1 74 ? -4.75 9.109 0.829 1 84.56 74 MET B CA 1
ATOM 1537 C C . MET B 1 74 ? -5.312 10.352 0.149 1 84.56 74 MET B C 1
ATOM 1539 O O . MET B 1 74 ? -4.871 11.469 0.424 1 84.56 74 MET B O 1
ATOM 1543 N N . GLY B 1 75 ? -6.188 10.125 -0.703 1 81.19 75 GLY B N 1
ATOM 1544 C CA . GLY B 1 75 ? -6.871 11.258 -1.313 1 81.19 75 GLY B CA 1
ATOM 1545 C C . GLY B 1 75 ? -7.543 12.164 -0.302 1 81.19 75 GLY B C 1
ATOM 1546 O O . GLY B 1 75 ? -7.449 13.391 -0.404 1 81.19 75 GLY B O 1
ATOM 1547 N N . LEU B 1 76 ? -8.164 11.57 0.636 1 75.62 76 LEU B N 1
ATOM 1548 C CA . LEU B 1 76 ? -8.805 12.32 1.711 1 75.62 76 LEU B CA 1
ATOM 1549 C C . LEU B 1 76 ? -7.762 13.07 2.539 1 75.62 76 LEU B C 1
ATOM 1551 O O . LEU B 1 76 ? -7.961 14.234 2.881 1 75.62 76 LEU B O 1
ATOM 1555 N N . PHE B 1 77 ? -6.652 12.43 2.793 1 74.94 77 PHE B N 1
ATOM 1556 C CA . PHE B 1 77 ? -5.559 13.039 3.541 1 74.94 77 PHE B CA 1
ATOM 1557 C C . PHE B 1 77 ? -5.039 14.281 2.826 1 74.94 77 PHE B C 1
ATOM 1559 O O . PHE B 1 77 ? -4.777 15.305 3.461 1 74.94 77 PHE B O 1
ATOM 1566 N N . GLN B 1 78 ? -4.879 14.125 1.676 1 75 78 GLN B N 1
ATOM 1567 C CA . GLN B 1 78 ? -4.316 15.211 0.889 1 75 78 GLN B CA 1
ATOM 1568 C C . GLN B 1 78 ? -5.168 16.469 1.003 1 75 78 GLN B C 1
ATOM 1570 O O . GLN B 1 78 ? -4.641 17.594 1.029 1 75 78 GLN B O 1
ATOM 1575 N N . SER B 1 79 ? -6.402 16.281 1.062 1 74.88 79 SER B N 1
ATOM 1576 C CA . SER B 1 79 ? -7.316 17.422 1.089 1 74.88 79 SER B CA 1
ATOM 1577 C C . SER B 1 79 ? -7.266 18.141 2.432 1 74.88 79 SER B C 1
ATOM 1579 O O . SER B 1 79 ? -7.711 19.281 2.547 1 74.88 79 SER B O 1
ATOM 1581 N N . ARG B 1 80 ? -6.598 17.562 3.393 1 69.5 80 ARG B N 1
ATOM 1582 C CA . ARG B 1 80 ? -6.613 18.109 4.746 1 69.5 80 ARG B CA 1
ATOM 1583 C C . ARG B 1 80 ? -5.211 18.516 5.188 1 69.5 80 ARG B C 1
ATOM 1585 O O . ARG B 1 80 ? -5.031 19.062 6.277 1 69.5 80 ARG B O 1
ATOM 1592 N N . LEU B 1 81 ? -4.234 18.125 4.496 1 69.94 81 LEU B N 1
ATOM 1593 C CA . LEU B 1 81 ? -2.857 18.438 4.852 1 69.94 81 LEU B CA 1
ATOM 1594 C C . LEU B 1 81 ? -2.58 19.922 4.699 1 69.94 81 LEU B C 1
ATOM 1596 O O . LEU B 1 81 ? -3.088 20.562 3.775 1 69.94 81 LEU B O 1
ATOM 1600 N N . PRO B 1 82 ? -1.927 20.391 5.801 1 64.56 82 PRO B N 1
ATOM 1601 C CA . PRO B 1 82 ? -1.488 21.781 5.617 1 64.56 82 PRO B CA 1
ATOM 1602 C C . PRO B 1 82 ? -0.544 21.938 4.43 1 64.56 82 PRO B C 1
ATOM 1604 O O . PRO B 1 82 ? 0.395 21.156 4.266 1 64.56 82 PRO B O 1
ATOM 1607 N N . GLY B 1 83 ? -0.926 22.656 3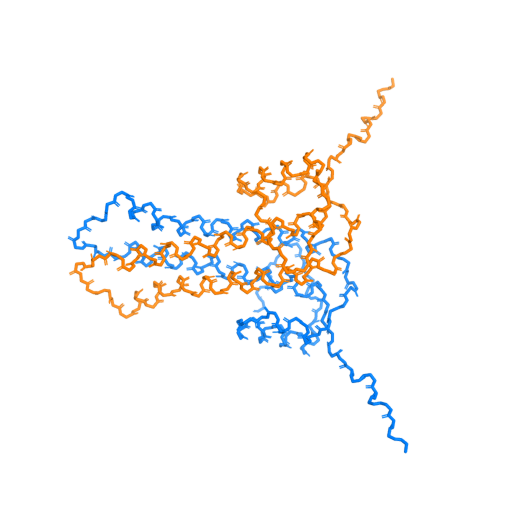.385 1 63.81 83 GLY B N 1
ATOM 1608 C CA . GLY B 1 83 ? -0.204 22.828 2.135 1 63.81 83 GLY B CA 1
ATOM 1609 C C . GLY B 1 83 ? 1.184 23.422 2.328 1 63.81 83 GLY B C 1
ATOM 1610 O O . GLY B 1 83 ? 2.051 23.266 1.466 1 63.81 83 GLY B O 1
ATOM 1611 N N . GLU B 1 84 ? 1.485 23.922 3.531 1 69.56 84 GLU B N 1
ATOM 1612 C CA . GLU B 1 84 ? 2.723 24.688 3.596 1 69.56 84 GLU B CA 1
ATOM 1613 C C . GLU B 1 84 ? 3.805 23.938 4.363 1 69.56 84 GLU B C 1
ATOM 1615 O O . GLU B 1 84 ? 4.941 24.391 4.461 1 69.56 84 GLU B O 1
ATOM 1620 N N . THR B 1 85 ? 3.537 22.797 4.77 1 74.25 85 THR B N 1
ATOM 1621 C CA . THR B 1 85 ? 4.523 22.062 5.551 1 74.25 85 THR B CA 1
ATOM 1622 C C . THR B 1 85 ? 5.605 21.484 4.648 1 74.25 85 THR B C 1
ATOM 1624 O O . THR B 1 85 ? 5.305 20.875 3.621 1 74.25 85 THR B O 1
ATOM 1627 N N . MET B 1 86 ? 6.867 21.812 5.023 1 76.69 86 MET B N 1
ATOM 1628 C CA . MET B 1 86 ? 8.023 21.359 4.25 1 76.69 86 MET B CA 1
ATOM 1629 C C . MET B 1 86 ? 8.789 20.281 5.004 1 76.69 86 MET B C 1
ATOM 1631 O O . MET B 1 86 ? 8.852 20.297 6.234 1 76.69 86 MET B O 1
ATOM 1635 N N . LEU B 1 87 ? 9.281 19.312 4.238 1 78.81 87 LEU B N 1
ATOM 1636 C CA . LEU B 1 87 ? 10.164 18.281 4.754 1 78.81 87 LEU B CA 1
ATOM 1637 C C . LEU B 1 87 ? 11.523 18.328 4.059 1 78.81 87 LEU B C 1
ATOM 1639 O O . LEU B 1 87 ? 11.594 18.594 2.854 1 78.81 87 LEU B O 1
ATOM 1643 N N . PRO B 1 88 ? 12.516 18.172 4.867 1 79 88 PRO B N 1
ATOM 1644 C CA . PRO B 1 88 ? 13.812 18.078 4.203 1 79 88 PRO B CA 1
ATOM 1645 C C . PRO B 1 88 ? 13.898 16.938 3.205 1 79 88 PRO B C 1
ATOM 1647 O O . PRO B 1 88 ? 13.531 15.805 3.529 1 79 88 PRO B O 1
ATOM 1650 N N . ARG B 1 89 ? 14.336 17.219 2.027 1 81.62 89 ARG B N 1
ATOM 1651 C CA . ARG B 1 89 ? 14.422 16.234 0.953 1 81.62 89 ARG B CA 1
ATOM 1652 C C . ARG B 1 89 ? 15.273 15.039 1.368 1 81.62 89 ARG B C 1
ATOM 1654 O O . ARG B 1 89 ? 14.945 13.898 1.053 1 81.62 89 ARG B O 1
ATOM 1661 N N . ASP B 1 90 ? 16.281 15.312 2.045 1 79.06 90 ASP B N 1
ATOM 1662 C CA . ASP B 1 90 ? 17.203 14.25 2.447 1 79.06 90 ASP B CA 1
ATOM 1663 C C . ASP B 1 90 ? 16.516 13.273 3.404 1 79.06 90 ASP B C 1
ATOM 1665 O O . ASP B 1 90 ? 16.781 12.07 3.359 1 79.06 90 ASP B O 1
ATOM 1669 N N . VAL B 1 91 ? 15.734 13.789 4.211 1 76.31 91 VAL B N 1
ATOM 1670 C CA . VAL B 1 91 ? 15.008 12.938 5.156 1 76.31 91 VAL B CA 1
ATOM 1671 C C . VAL B 1 91 ? 14.031 12.039 4.402 1 76.31 91 VAL B C 1
ATOM 1673 O O . VAL B 1 91 ? 13.922 10.852 4.695 1 76.31 91 VAL B O 1
ATOM 1676 N N . VAL B 1 92 ? 13.383 12.586 3.406 1 79.62 92 VAL B N 1
ATOM 1677 C CA . VAL B 1 92 ? 12.406 11.844 2.611 1 79.62 92 VAL B CA 1
ATOM 1678 C C . VAL B 1 92 ? 13.109 10.742 1.824 1 79.62 92 VAL B C 1
ATOM 1680 O O . VAL B 1 92 ? 12.68 9.586 1.843 1 79.62 92 VAL B O 1
ATOM 1683 N N . LEU B 1 93 ? 14.18 11.016 1.252 1 78.25 93 LEU B N 1
ATOM 1684 C CA . LEU B 1 93 ? 14.891 10.07 0.399 1 78.25 93 LEU B CA 1
ATOM 1685 C C . LEU B 1 93 ? 15.516 8.961 1.229 1 78.25 93 LEU B C 1
ATOM 1687 O O . LEU B 1 93 ? 15.641 7.824 0.759 1 78.25 93 LEU B O 1
ATOM 1691 N N . ALA B 1 94 ? 15.82 9.32 2.404 1 76.94 94 ALA B N 1
ATOM 1692 C CA . ALA B 1 94 ? 16.438 8.344 3.291 1 76.94 94 ALA B CA 1
ATOM 1693 C C . ALA B 1 94 ? 15.453 7.238 3.666 1 76.94 94 ALA B C 1
ATOM 1695 O O . ALA B 1 94 ? 15.859 6.129 4.023 1 76.94 94 ALA B O 1
ATOM 1696 N N . HIS B 1 95 ? 14.234 7.602 3.504 1 72.88 95 HIS B N 1
ATOM 1697 C CA . HIS B 1 95 ? 13.219 6.633 3.908 1 72.88 95 HIS B CA 1
ATOM 1698 C C . HIS B 1 95 ? 12.711 5.836 2.713 1 72.88 95 HIS B C 1
ATOM 1700 O O . HIS B 1 95 ? 11.938 4.887 2.877 1 72.88 95 HIS B O 1
ATOM 1706 N N . LEU B 1 96 ? 13.148 6.191 1.537 1 74.62 96 LEU B N 1
ATOM 1707 C CA . LEU B 1 96 ? 12.711 5.523 0.318 1 74.62 96 LEU B CA 1
ATOM 1708 C C . LEU B 1 96 ? 13.75 4.52 -0.159 1 74.62 96 LEU B C 1
ATOM 1710 O O . LEU B 1 96 ? 14.93 4.855 -0.289 1 74.62 96 LEU B O 1
ATOM 1714 N N . HIS B 1 97 ? 13.391 3.324 -0.212 1 71.31 97 HIS B N 1
ATOM 1715 C CA . HIS B 1 97 ? 14.297 2.312 -0.753 1 71.31 97 HIS B CA 1
ATOM 1716 C C . HIS B 1 97 ? 14.086 2.135 -2.254 1 71.31 97 HIS B C 1
ATOM 1718 O O . HIS B 1 97 ? 15.016 1.771 -2.975 1 71.31 97 HIS B O 1
ATOM 1724 N N . LEU B 1 98 ? 12.875 2.439 -2.607 1 66.81 98 LEU B N 1
ATOM 1725 C CA . LEU B 1 98 ? 12.609 2.256 -4.031 1 66.81 98 LEU B CA 1
ATOM 1726 C C . LEU B 1 98 ? 13.133 3.438 -4.836 1 66.81 98 LEU B C 1
ATOM 172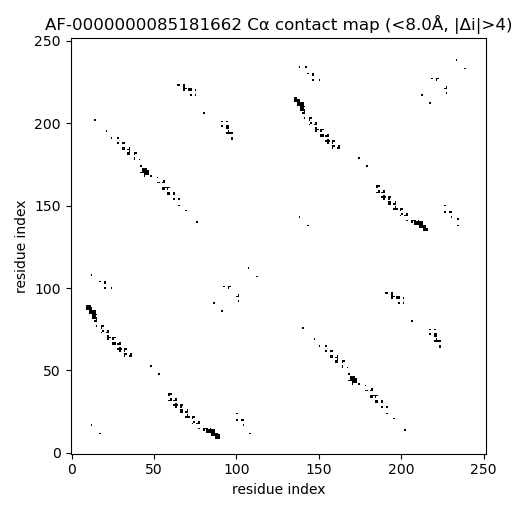8 O O . LEU B 1 98 ? 12.625 4.555 -4.711 1 66.81 98 LEU B O 1
ATOM 1732 N N . ARG B 1 99 ? 14.156 3.078 -5.543 1 69.44 99 ARG B N 1
ATOM 1733 C CA . ARG B 1 99 ? 14.812 4.086 -6.371 1 69.44 99 ARG B CA 1
ATOM 1734 C C . ARG B 1 99 ? 13.812 4.793 -7.273 1 69.44 99 ARG B C 1
ATOM 1736 O O . ARG B 1 99 ? 13.898 6.004 -7.48 1 69.44 99 ARG B O 1
ATOM 1743 N N . GLU B 1 100 ? 12.883 3.982 -7.645 1 71.12 100 GLU B N 1
ATOM 1744 C CA . GLU B 1 100 ? 11.891 4.555 -8.555 1 71.12 100 GLU B CA 1
ATOM 1745 C C . GLU B 1 100 ? 11.047 5.617 -7.863 1 71.12 100 GLU B C 1
ATOM 1747 O O . GLU B 1 100 ? 10.766 6.668 -8.438 1 71.12 100 GLU B O 1
ATOM 1752 N N . LEU B 1 101 ? 10.703 5.328 -6.691 1 71.56 101 LEU B N 1
ATOM 1753 C CA . LEU B 1 101 ? 9.938 6.309 -5.93 1 71.56 101 LEU B CA 1
ATOM 1754 C C . LEU B 1 101 ? 10.789 7.527 -5.598 1 71.56 101 LEU B C 1
ATOM 1756 O O . LEU B 1 101 ? 10.32 8.664 -5.707 1 71.56 101 LEU B O 1
ATOM 1760 N N . ALA B 1 102 ? 11.992 7.238 -5.246 1 75.88 102 ALA B N 1
ATOM 1761 C CA . ALA B 1 102 ? 12.914 8.328 -4.965 1 75.88 102 ALA B CA 1
ATOM 1762 C C . ALA B 1 102 ? 13.094 9.219 -6.191 1 75.88 102 ALA B C 1
ATOM 1764 O O . ALA B 1 102 ? 13.047 10.453 -6.086 1 75.88 102 ALA B O 1
ATOM 1765 N N . ASP B 1 103 ? 13.211 8.539 -7.266 1 75.19 103 ASP B N 1
ATOM 1766 C CA . ASP B 1 103 ? 13.406 9.266 -8.516 1 75.19 103 ASP B CA 1
ATOM 1767 C C . ASP B 1 103 ? 12.18 10.102 -8.859 1 75.19 103 ASP B C 1
ATOM 1769 O O . ASP B 1 103 ? 12.305 11.242 -9.312 1 75.19 103 ASP B O 1
ATOM 1773 N N . ARG B 1 104 ? 11.062 9.602 -8.602 1 72 104 ARG B N 1
ATOM 1774 C CA . ARG B 1 104 ? 9.82 10.312 -8.891 1 72 104 ARG B CA 1
ATOM 1775 C C . ARG B 1 104 ? 9.664 11.523 -7.977 1 72 104 ARG B C 1
ATOM 1777 O O . ARG B 1 104 ? 9.227 12.594 -8.422 1 72 104 ARG B O 1
ATOM 1784 N N . ILE B 1 105 ? 10.062 11.352 -6.836 1 69.62 105 ILE B N 1
ATOM 1785 C CA . ILE B 1 105 ? 9.961 12.43 -5.855 1 69.62 105 ILE B CA 1
ATOM 1786 C C . ILE B 1 105 ? 10.945 13.539 -6.203 1 69.62 105 ILE B C 1
ATOM 1788 O O . ILE B 1 105 ? 10.609 14.727 -6.137 1 69.62 105 ILE B O 1
ATOM 1792 N N . VAL B 1 106 ? 12.086 13.109 -6.617 1 67.94 106 VAL B N 1
ATOM 1793 C CA . VAL B 1 106 ? 13.133 14.062 -6.965 1 67.94 106 VAL B CA 1
ATOM 1794 C C . VAL B 1 106 ? 12.758 14.805 -8.25 1 67.94 106 VAL B C 1
ATOM 1796 O O . VAL B 1 106 ? 12.945 16.016 -8.344 1 67.94 106 VAL B O 1
ATOM 1799 N N . ALA B 1 107 ? 12.305 14.094 -9.164 1 65.88 107 ALA B N 1
ATOM 1800 C CA . ALA B 1 107 ? 11.953 14.68 -10.453 1 65.88 107 ALA B CA 1
ATOM 1801 C C . ALA B 1 107 ? 10.828 15.703 -10.312 1 65.88 107 ALA B C 1
ATOM 1803 O O . ALA B 1 107 ? 10.867 16.766 -10.93 1 65.88 107 ALA B O 1
ATOM 1804 N N . ARG B 1 108 ? 9.828 15.398 -9.602 1 62.5 108 ARG B N 1
ATOM 1805 C CA . ARG B 1 108 ? 8.688 16.297 -9.438 1 62.5 108 ARG B CA 1
ATOM 1806 C C . ARG B 1 108 ? 9.078 17.547 -8.664 1 62.5 108 ARG B C 1
ATOM 1808 O O . ARG B 1 108 ? 8.57 18.641 -8.938 1 62.5 108 ARG B O 1
ATOM 1815 N N . ASN B 1 109 ? 9.852 17.281 -7.684 1 59.03 109 ASN B N 1
ATOM 1816 C CA . ASN B 1 109 ? 10.273 18.453 -6.918 1 59.03 109 ASN B CA 1
ATOM 1817 C C . ASN B 1 109 ? 11.156 19.375 -7.746 1 59.03 109 ASN B C 1
ATOM 1819 O O . ASN B 1 109 ? 11.203 20.578 -7.5 1 59.03 109 ASN B O 1
ATOM 1823 N N . ARG B 1 110 ? 11.953 18.781 -8.625 1 54.56 110 ARG B N 1
ATOM 1824 C CA . ARG B 1 110 ? 12.742 19.641 -9.508 1 54.56 110 ARG B CA 1
ATOM 1825 C C . ARG B 1 110 ? 11.844 20.375 -10.492 1 54.56 110 ARG B C 1
ATOM 1827 O O . ARG B 1 110 ? 12.164 21.5 -10.914 1 54.56 110 ARG B O 1
ATOM 1834 N N . SER B 1 111 ? 10.945 19.609 -10.992 1 50.56 111 SER B N 1
ATOM 1835 C CA . SER B 1 111 ? 10.062 20.25 -11.961 1 50.56 111 SER B CA 1
ATOM 1836 C C . SER B 1 111 ? 9.016 21.125 -11.266 1 50.56 111 SER B C 1
ATOM 1838 O O . SER B 1 111 ? 8.492 20.75 -10.211 1 50.56 111 SER B O 1
ATOM 1840 N N . ASP B 1 112 ? 9.211 22.484 -11.211 1 44.72 112 ASP B N 1
ATOM 1841 C CA . ASP B 1 112 ? 8.133 23.391 -10.812 1 44.72 112 ASP B CA 1
ATOM 1842 C C . ASP B 1 112 ? 6.77 22.734 -11.016 1 44.72 112 ASP B C 1
ATOM 1844 O O . ASP B 1 112 ? 6.352 22.5 -12.148 1 44.72 112 ASP B O 1
ATOM 1848 N N . ARG B 1 113 ? 6.551 21.812 -10.43 1 42.31 113 ARG B N 1
ATOM 1849 C CA . ARG B 1 113 ? 5.285 21.172 -10.766 1 42.31 113 ARG B CA 1
ATOM 1850 C C . ARG B 1 113 ? 4.188 22.203 -10.992 1 42.31 113 ARG B C 1
ATOM 1852 O O . ARG B 1 113 ? 4 23.109 -10.18 1 42.31 113 ARG B O 1
ATOM 1859 N N . PRO B 1 114 ? 3.721 22.5 -12.172 1 36.34 114 PRO B N 1
ATOM 1860 C CA . PRO B 1 114 ? 2.482 23.266 -12.305 1 36.34 114 PRO B CA 1
ATOM 1861 C C . PRO B 1 114 ? 1.415 22.859 -11.297 1 36.34 114 PRO B C 1
ATOM 1863 O O . PRO B 1 114 ? 1.47 21.75 -10.758 1 36.34 114 PRO B O 1
ATOM 1866 N N . ASP B 1 115 ? 0.573 23.703 -10.781 1 33.97 115 ASP B N 1
ATOM 1867 C CA . ASP B 1 115 ? -0.698 23.578 -10.078 1 33.97 115 ASP B CA 1
ATOM 1868 C C . ASP B 1 115 ? -1.438 22.312 -10.508 1 33.97 115 ASP B C 1
ATOM 1870 O O . ASP B 1 115 ? -1.943 22.234 -11.625 1 33.97 115 ASP B O 1
ATOM 1874 N N . ILE B 1 116 ? -0.912 21.234 -10.414 1 35.91 116 ILE B N 1
ATOM 1875 C CA . ILE B 1 116 ? -1.879 20.188 -10.75 1 35.91 116 ILE B CA 1
ATOM 1876 C C . ILE B 1 116 ? -3.215 20.484 -10.078 1 35.91 116 ILE B C 1
ATOM 1878 O O . ILE B 1 116 ? -3.324 20.438 -8.852 1 35.91 116 ILE B O 1
ATOM 1882 N N . LEU B 1 117 ? -3.957 21.438 -10.609 1 32 117 LEU B N 1
ATOM 1883 C CA . LEU B 1 117 ? -5.383 21.594 -10.336 1 32 117 LEU B CA 1
ATOM 1884 C C . LEU B 1 117 ? -6.066 20.234 -10.25 1 32 117 LEU B C 1
ATOM 1886 O O . LEU B 1 117 ? -6.082 19.469 -11.227 1 32 117 LEU B O 1
ATOM 1890 N N . ILE B 1 118 ? -5.848 19.547 -9.281 1 32.31 118 ILE B N 1
ATOM 1891 C CA . ILE B 1 118 ? -6.824 18.484 -9.023 1 32.31 118 ILE B CA 1
ATOM 1892 C C . ILE B 1 118 ? -8.234 19 -9.305 1 32.31 118 ILE B C 1
ATOM 1894 O O . ILE B 1 118 ? -8.766 19.812 -8.547 1 32.31 118 ILE B O 1
ATOM 1898 N N . ALA B 1 119 ? -8.5 19.469 -10.578 1 28.98 119 ALA B N 1
ATOM 1899 C CA . ALA B 1 119 ? -9.914 19.641 -10.898 1 28.98 119 ALA B CA 1
ATOM 1900 C C . ALA B 1 119 ? -10.734 18.438 -10.445 1 28.98 119 ALA B C 1
ATOM 1902 O O . ALA B 1 119 ? -10.219 17.328 -10.367 1 28.98 119 ALA B O 1
ATOM 1903 N N . ARG B 1 120 ? -11.914 18.484 -9.914 1 30.36 120 ARG B N 1
ATOM 1904 C CA . ARG B 1 120 ? -12.992 17.5 -9.812 1 30.36 120 ARG B CA 1
ATOM 1905 C C . ARG B 1 120 ? -12.859 16.438 -10.891 1 30.36 120 ARG B C 1
ATOM 1907 O O . ARG B 1 120 ? -12.867 15.242 -10.594 1 30.36 120 ARG B O 1
ATOM 1914 N N . GLY B 1 121 ? -13.758 16.297 -11.836 1 32.56 121 GLY B N 1
ATOM 1915 C CA . GLY B 1 121 ? -14.211 15.297 -12.789 1 32.56 121 GLY B CA 1
ATOM 1916 C C . GLY B 1 121 ? -13.18 14.984 -13.859 1 32.56 121 GLY B C 1
ATOM 1917 O O . GLY B 1 121 ? -13.219 13.914 -14.469 1 32.56 121 GLY B O 1
ATOM 1918 N N . GLU B 1 122 ? -12.555 15.953 -14.586 1 30.91 122 GLU B N 1
ATOM 1919 C CA . GLU B 1 122 ? -12.125 15.648 -15.945 1 30.91 122 GLU B CA 1
ATOM 1920 C C . GLU B 1 122 ? -10.656 15.211 -15.977 1 30.91 122 GLU B C 1
ATOM 1922 O O . GLU B 1 122 ? -9.773 15.969 -15.578 1 30.91 122 GLU B O 1
ATOM 1927 N N . VAL B 1 123 ? -10.195 14.023 -15.609 1 32.31 123 VAL B N 1
ATOM 1928 C CA . VAL B 1 123 ? -8.961 13.352 -15.992 1 32.31 123 VAL B CA 1
ATOM 1929 C C . VAL B 1 123 ? -8.586 13.734 -17.422 1 32.31 123 VAL B C 1
ATOM 1931 O O . VAL B 1 123 ? -9.25 13.312 -18.375 1 32.31 123 VAL B O 1
ATOM 1934 N N . VAL B 1 124 ? -8.32 15.078 -17.688 1 27.23 124 VAL B N 1
ATOM 1935 C CA . VAL B 1 124 ? -7.957 15.406 -19.062 1 27.23 124 VAL B CA 1
ATOM 1936 C C . VAL B 1 124 ? -6.582 14.828 -19.391 1 27.23 124 VAL B C 1
ATOM 1938 O O . VAL B 1 124 ? -5.621 15.031 -18.641 1 27.23 124 VAL B O 1
ATOM 1941 N N . TRP B 1 125 ? -6.574 13.789 -20.219 1 28.19 125 TRP B N 1
ATOM 1942 C CA . TRP B 1 125 ? -5.551 13.227 -21.094 1 28.19 125 TRP B CA 1
ATOM 1943 C C . TRP B 1 125 ? -4.797 14.336 -21.828 1 28.19 125 TRP B C 1
ATOM 1945 O O . TRP B 1 125 ? -5.41 15.203 -22.453 1 28.19 125 TRP B O 1
ATOM 1955 N N . LEU B 1 126 ? -3.734 14.906 -21.141 1 27.12 126 LEU B N 1
ATOM 1956 C CA . LEU B 1 126 ? -2.943 15.688 -22.094 1 27.12 126 LEU B CA 1
ATOM 1957 C C . LEU B 1 126 ? -2.271 14.773 -23.109 1 27.12 126 LEU B C 1
ATOM 1959 O O . LEU B 1 126 ? -1.938 13.625 -22.797 1 27.12 126 LEU B O 1
#

Secondary structure (DSSP, 8-state):
-----------EEEHHHHHHHHHHHHHHHHHHHHHHHHHHHH--BSSPPPHHHHHHHHHHHHHHHHHHHHHHHHHHHHHHS-TT-EEEHHHHHHT---HHHHHHHHHHHHS--------SS-----/-----------EEEHHHHHHHHHHHHHHHHHHHHHHHHHHHH--BSSPPPHHHHHHHHHHHHHHHHHHHHHHHHHHHHHHS-TT-EEEHHHHHHT---HHHHHHHHHHHHS--------SS-----

pLDDT: mean 74.94, std 20.69, range [27.12, 98.12]

Radius of gyration: 21.32 Å; Cα contacts (8 Å, |Δi|>4): 259; chains: 2; bounding box: 76×64×48 Å

Sequence (252 aa):
MSSPPSPEMQESVRIIDLAVHLAEELSHLALLSQTVQEALSDCVFAEPPDEATLARLQSIDRIGQGLADLTRLMGLFQSRLPGETMLPRDVVLAHLHLRELADRIVARNRSDRPDILIARGEVVWLMSSPPSPEMQESVRIIDLAVHLAEELSHLALLSQTVQEALSDCVFAEPPDEATLARLQSIDRIGQGLADLTRLMGLFQSRLPGETMLPRDVVLAHLHLRELADRIVARNRSDRPDILIARGEVVWL

Organism: NCBI:txid2984134

Foldseek 3Di:
DPPDPDVPPQQKDWVLLVLVLVLVVLLVVLVVLVVLVVVVVVDDDPDDDDPVVVVVSCCSVVSSVVSVVVSVVSVVVSVPDDRPDIDGLVVVLVVDPDPVSNVVRVVCSVPPNPPPPPDPPPPPDD/DPPDPDVPPQQKDWVLLVLVLVLVVLLVVLVVLVVLVVVVVVDDDPDDDDPVVVVVSCCSVVSSVVSVVVSVVSVVVSVPDDRPDIDGLVVVLVVDPDPVSNVVRVVCSVPPNPPPPPPPPDPDDD

Solvent-accessible surface area (backbone atoms only — not comparable to full-atom values): 14194 Å² total; per-residue (Å²): 131,78,70,66,79,60,83,67,81,67,57,59,37,43,50,50,60,52,45,52,50,49,30,50,50,31,47,50,42,22,53,44,32,51,46,25,52,54,34,56,69,69,56,52,56,60,53,80,70,50,71,69,46,48,55,34,47,49,38,44,59,53,40,25,52,51,27,51,26,50,26,46,41,39,54,57,47,53,75,67,50,64,73,78,44,69,37,54,39,65,63,57,48,71,37,42,72,46,61,67,58,39,48,52,53,51,51,47,68,67,40,76,63,70,80,74,67,78,62,86,82,72,84,70,79,125,130,80,69,67,75,62,82,67,80,66,56,60,37,43,50,50,59,51,45,53,50,50,30,51,50,30,47,49,42,22,53,44,33,51,46,25,53,54,35,56,69,70,57,52,57,61,54,80,71,51,71,69,45,48,54,34,49,50,38,43,59,53,40,26,52,52,26,50,26,50,26,46,42,40,52,57,46,54,76,66,49,67,74,78,45,71,37,54,39,68,64,56,46,70,37,41,73,47,61,66,58,41,48,51,53,50,50,47,67,67,40,77,63,71,80,75,69,78,63,87,82,72,84,71,82,124